Protein AF-A0A7S1UHH9-F1 (afdb_monomer)

Organism: NCBI:txid124430

Structure (mmCIF, N/CA/C/O backbone):
data_AF-A0A7S1UHH9-F1
#
_entry.id   AF-A0A7S1UHH9-F1
#
loop_
_atom_site.group_PDB
_atom_site.id
_atom_site.type_symbol
_atom_site.label_atom_id
_atom_site.label_alt_id
_atom_site.label_comp_id
_atom_site.label_asym_id
_atom_site.label_entity_id
_atom_site.label_seq_id
_atom_site.pdbx_PDB_ins_code
_atom_site.Cartn_x
_atom_site.Cartn_y
_atom_site.Cartn_z
_atom_site.occupancy
_atom_site.B_iso_or_equiv
_atom_site.auth_seq_id
_atom_site.auth_comp_id
_atom_site.auth_asym_id
_atom_site.auth_atom_id
_atom_site.pdbx_PDB_model_num
ATOM 1 N N . GLU A 1 1 ? -7.261 7.485 49.842 1.00 51.59 1 GLU A N 1
ATOM 2 C CA . GLU A 1 1 ? -7.267 7.635 48.367 1.00 51.59 1 GLU A CA 1
ATOM 3 C C . GLU A 1 1 ? -6.242 6.767 47.641 1.00 51.59 1 GLU A C 1
ATOM 5 O O . GLU A 1 1 ? -6.671 5.822 47.000 1.00 51.59 1 GLU A O 1
ATOM 10 N N . LYS A 1 2 ? -4.919 6.941 47.807 1.00 47.59 2 LYS A N 1
ATOM 11 C CA . LYS A 1 2 ? -3.896 6.164 47.052 1.00 47.59 2 LYS A CA 1
ATOM 12 C C . LYS A 1 2 ? -3.998 4.624 47.104 1.00 47.59 2 LYS A C 1
ATOM 14 O O . LYS A 1 2 ? -3.498 3.946 46.211 1.00 47.59 2 LYS A O 1
ATOM 19 N N . LYS A 1 3 ? -4.601 4.042 48.151 1.00 47.53 3 LYS A N 1
ATOM 20 C CA . LYS A 1 3 ? -4.848 2.586 48.233 1.00 47.53 3 LYS A CA 1
ATOM 21 C C . LYS A 1 3 ? -6.053 2.134 47.393 1.00 47.53 3 LYS A C 1
ATOM 23 O O . LYS A 1 3 ? -5.998 1.032 46.861 1.00 47.53 3 LYS A O 1
ATOM 28 N N . ASN A 1 4 ? -7.076 2.977 47.231 1.00 45.19 4 ASN A N 1
ATOM 29 C CA . ASN A 1 4 ? -8.261 2.656 46.428 1.00 45.19 4 ASN A CA 1
ATOM 30 C C . ASN A 1 4 ? -7.957 2.725 44.930 1.00 45.19 4 ASN A C 1
ATOM 32 O O . ASN A 1 4 ? -8.278 1.779 44.224 1.00 45.19 4 ASN A O 1
ATOM 36 N N . GLU A 1 5 ? -7.214 3.737 44.471 1.00 51.69 5 GLU A N 1
ATOM 37 C CA . GLU A 1 5 ? -6.784 3.833 43.062 1.00 51.69 5 GLU A CA 1
ATOM 38 C C . GLU A 1 5 ? -5.945 2.617 42.628 1.00 51.69 5 GLU A C 1
ATOM 40 O O . GLU A 1 5 ? -6.030 2.122 41.502 1.00 51.69 5 GLU A O 1
ATOM 45 N N . ARG A 1 6 ? -5.128 2.090 43.549 1.00 55.50 6 ARG A N 1
ATOM 46 C CA . ARG A 1 6 ? -4.295 0.908 43.302 1.00 55.50 6 ARG A CA 1
ATOM 47 C C . ARG A 1 6 ? -5.128 -0.374 43.233 1.00 55.50 6 ARG A C 1
ATOM 49 O O . ARG A 1 6 ? -4.788 -1.267 42.460 1.00 55.50 6 ARG A O 1
ATOM 56 N N . LEU A 1 7 ? -6.202 -0.456 44.018 1.00 46.41 7 LEU A N 1
ATOM 57 C CA . LEU A 1 7 ? -7.124 -1.589 44.037 1.00 46.41 7 LEU A CA 1
ATOM 58 C C . LEU A 1 7 ? -8.021 -1.601 42.790 1.00 46.41 7 LEU A C 1
ATOM 60 O O . LEU A 1 7 ? 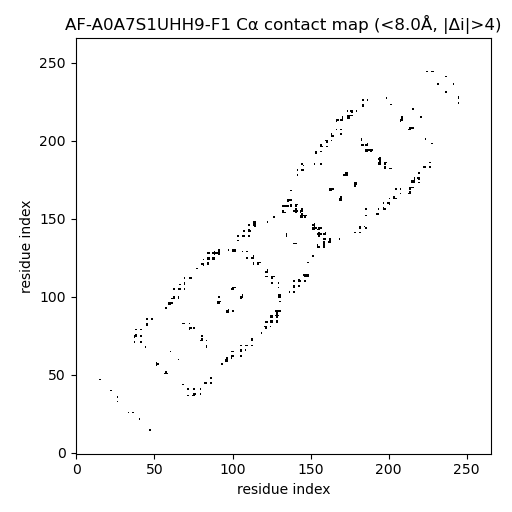-8.141 -2.637 42.143 1.00 46.41 7 LEU A O 1
ATOM 64 N N . GLU A 1 8 ? -8.562 -0.445 42.396 1.00 50.62 8 GLU A N 1
ATOM 65 C CA . GLU A 1 8 ? -9.335 -0.285 41.157 1.00 50.62 8 GLU A CA 1
ATOM 66 C C . GLU A 1 8 ? -8.497 -0.635 39.928 1.00 50.62 8 GLU A C 1
ATOM 68 O O . GLU A 1 8 ? -8.941 -1.392 39.070 1.00 50.62 8 GLU A O 1
ATOM 73 N N . SER A 1 9 ? -7.240 -0.182 39.879 1.00 56.78 9 SER A N 1
ATOM 74 C CA . SER A 1 9 ? -6.313 -0.541 38.803 1.00 56.78 9 SER A CA 1
ATOM 75 C C . SER A 1 9 ? -6.056 -2.050 38.713 1.00 56.78 9 SER A C 1
ATOM 77 O O . SER A 1 9 ? -5.954 -2.593 37.611 1.00 56.78 9 SER A O 1
ATOM 79 N N . LEU A 1 10 ? -5.949 -2.743 39.850 1.00 55.38 10 LEU A N 1
ATOM 80 C CA . LEU A 1 10 ? -5.741 -4.192 39.887 1.00 55.38 10 LEU A CA 1
ATOM 81 C C . LEU A 1 10 ? -7.003 -4.965 39.490 1.00 55.38 10 LEU A C 1
ATOM 83 O O . LEU A 1 10 ? -6.894 -5.946 38.756 1.00 55.38 10 LEU A O 1
ATOM 87 N N . LEU A 1 11 ? -8.180 -4.499 39.910 1.00 52.38 11 LEU A N 1
ATOM 88 C CA . LEU A 1 11 ? -9.469 -5.083 39.537 1.00 52.38 11 LEU A CA 1
ATOM 89 C C . LEU A 1 11 ? -9.759 -4.908 38.047 1.00 52.38 11 LEU A C 1
ATOM 91 O O . LEU A 1 11 ? -10.120 -5.880 37.390 1.00 52.38 11 LEU A O 1
ATOM 95 N N . LEU A 1 12 ? -9.499 -3.722 37.488 1.00 57.72 12 LEU A N 1
ATOM 96 C CA . LEU A 1 12 ? -9.575 -3.483 36.045 1.00 57.72 12 LEU A CA 1
ATOM 97 C C . LEU A 1 12 ? -8.629 -4.414 35.288 1.00 57.72 12 LEU A C 1
ATOM 99 O O . LEU A 1 12 ? -9.061 -5.091 34.365 1.00 57.72 12 LEU A O 1
ATOM 103 N N . ARG A 1 13 ? -7.362 -4.538 35.708 1.00 58.94 13 ARG A N 1
ATOM 104 C CA . ARG A 1 13 ? -6.409 -5.474 35.077 1.00 58.94 13 ARG A CA 1
ATOM 105 C C . ARG A 1 13 ? -6.850 -6.934 35.177 1.00 58.94 13 ARG A C 1
ATOM 107 O O . ARG A 1 13 ? -6.625 -7.689 34.232 1.00 58.94 13 ARG A O 1
ATOM 114 N N . GLY A 1 14 ? -7.446 -7.331 36.301 1.00 60.44 14 GLY A N 1
ATOM 115 C CA . GLY A 1 14 ? -8.010 -8.663 36.507 1.00 60.44 14 GLY A CA 1
ATOM 116 C C . GLY A 1 14 ? -9.187 -8.930 35.571 1.00 60.44 14 GLY A C 1
ATOM 117 O O . GLY A 1 14 ? -9.167 -9.915 34.842 1.00 60.44 14 GLY A O 1
ATOM 118 N N . LEU A 1 15 ? -10.152 -8.011 35.516 1.00 56.16 15 LEU A N 1
ATOM 119 C CA . LEU A 1 15 ? -11.322 -8.090 34.639 1.00 56.16 15 LEU A CA 1
ATOM 120 C C . LEU A 1 15 ? -10.934 -8.093 33.162 1.00 56.16 15 LEU A C 1
ATOM 122 O O . LEU A 1 15 ? -11.431 -8.925 32.415 1.00 56.16 15 LEU A O 1
ATOM 126 N N . VAL A 1 16 ? -9.991 -7.238 32.755 1.00 59.62 16 VAL A N 1
ATOM 127 C CA . VAL A 1 16 ? -9.440 -7.220 31.391 1.00 59.62 16 VAL A CA 1
ATOM 128 C C . VAL A 1 16 ? -8.818 -8.576 31.050 1.00 59.62 16 VAL A C 1
ATOM 130 O O . VAL A 1 16 ? -9.089 -9.118 29.986 1.00 59.62 16 VAL A O 1
ATOM 133 N N . ARG A 1 17 ? -8.009 -9.160 31.945 1.00 57.22 17 ARG A N 1
ATOM 134 C CA . ARG A 1 17 ? -7.394 -10.479 31.709 1.00 57.22 17 ARG A CA 1
ATOM 135 C C . ARG A 1 17 ? -8.413 -11.606 31.641 1.00 57.22 17 ARG A C 1
ATOM 137 O O . ARG A 1 17 ? -8.233 -12.501 30.827 1.00 57.22 17 ARG A O 1
ATOM 144 N N . ILE A 1 18 ? -9.443 -11.565 32.481 1.00 58.25 18 ILE A N 1
ATOM 145 C CA . ILE A 1 18 ? -10.498 -12.579 32.501 1.00 58.25 18 ILE A CA 1
ATOM 146 C C . ILE A 1 18 ? -11.334 -12.473 31.226 1.00 58.25 18 ILE A C 1
ATOM 148 O O . ILE A 1 18 ? -11.461 -13.469 30.530 1.00 58.25 18 ILE A O 1
ATOM 152 N N . LEU A 1 19 ? -11.797 -11.272 30.866 1.00 56.59 19 LEU A N 1
ATOM 153 C CA . LEU A 1 19 ? -12.604 -11.031 29.666 1.00 56.59 19 LEU A CA 1
ATOM 154 C C . LEU A 1 19 ? -11.842 -11.352 28.378 1.00 56.59 19 LEU A C 1
ATOM 156 O O . LEU A 1 19 ? -12.385 -12.005 27.496 1.00 56.59 19 LEU A O 1
ATOM 160 N N . ILE A 1 20 ? -10.578 -10.930 28.270 1.00 59.31 20 ILE A N 1
ATOM 161 C CA . ILE A 1 20 ? -9.740 -11.230 27.100 1.00 59.31 20 ILE A CA 1
ATOM 162 C C . ILE A 1 20 ? -9.386 -12.721 27.060 1.00 59.31 20 ILE A C 1
ATOM 164 O O . ILE A 1 20 ? -9.432 -13.331 25.995 1.00 59.31 20 ILE A O 1
ATOM 168 N N . GLY A 1 21 ? -9.038 -13.316 28.205 1.00 51.59 21 GLY A N 1
ATOM 169 C CA . GLY A 1 21 ? -8.658 -14.723 28.301 1.00 51.59 21 GLY A CA 1
ATOM 170 C C . GLY A 1 21 ? -9.807 -15.670 27.969 1.00 51.59 21 GLY A C 1
ATOM 171 O O . GLY A 1 21 ? -9.603 -16.608 27.208 1.00 51.59 21 GLY A O 1
ATOM 172 N N . SER A 1 22 ? -11.013 -15.405 28.477 1.00 53.50 22 SER A N 1
ATOM 173 C CA . SER A 1 22 ? -12.182 -16.253 28.236 1.00 53.50 22 SER A CA 1
ATOM 174 C C . SER A 1 22 ? -12.733 -16.100 26.819 1.00 53.50 22 SER A C 1
ATOM 176 O O . SER A 1 22 ? -13.046 -17.108 26.190 1.00 53.50 22 SER A O 1
ATOM 178 N N . HIS A 1 23 ? -12.793 -14.874 26.279 1.00 50.22 23 HIS A N 1
ATOM 179 C CA . HIS A 1 23 ? -13.316 -14.666 24.927 1.00 50.22 23 HIS A CA 1
ATOM 180 C C . HIS A 1 23 ? -12.367 -15.171 23.842 1.00 50.22 23 HIS A C 1
ATOM 182 O O . HIS A 1 23 ? -12.818 -15.892 22.963 1.00 50.22 23 HIS A O 1
ATOM 188 N N . ILE A 1 24 ? -11.055 -14.898 23.918 1.00 49.34 24 ILE A N 1
ATOM 189 C CA . ILE A 1 24 ? -10.108 -15.384 22.893 1.00 49.34 24 ILE A CA 1
ATOM 190 C C . ILE A 1 24 ? -10.114 -16.919 22.800 1.00 49.34 24 ILE A C 1
ATOM 192 O O . ILE A 1 24 ? -9.910 -17.470 21.720 1.00 49.34 24 ILE A O 1
ATOM 196 N N . GLN A 1 25 ? -10.362 -17.616 23.912 1.00 43.72 25 GLN A N 1
ATOM 197 C CA . GLN A 1 25 ? -10.391 -19.077 23.951 1.00 43.72 25 GLN A CA 1
ATOM 198 C C . GLN A 1 25 ? -11.702 -19.670 23.407 1.00 43.72 25 GLN A C 1
ATOM 200 O O . GLN A 1 25 ? -11.679 -20.776 22.872 1.00 43.72 25 GLN A O 1
ATOM 205 N N . GLN A 1 26 ? -12.820 -18.941 23.501 1.00 45.84 26 GLN A N 1
ATOM 206 C CA . GLN A 1 26 ? -14.133 -19.382 23.010 1.00 45.84 26 GLN A CA 1
ATOM 207 C C . GLN A 1 26 ? -14.382 -19.026 21.535 1.00 45.84 26 GLN A C 1
ATOM 209 O O . GLN A 1 26 ? -14.925 -19.850 20.803 1.00 45.84 26 GLN A O 1
ATOM 214 N N . SER A 1 27 ? -13.887 -17.882 21.047 1.00 46.81 27 SER A N 1
ATOM 215 C CA . SER A 1 27 ? -14.095 -17.414 19.659 1.00 46.81 27 SER A CA 1
ATOM 216 C C . SER A 1 27 ? -13.472 -18.303 18.569 1.00 46.81 27 SER A C 1
ATOM 218 O O . SER A 1 27 ? -13.657 -18.062 17.379 1.00 46.81 27 SER A O 1
ATOM 220 N N . VAL A 1 28 ? -12.700 -19.326 18.946 1.00 47.38 28 VAL A N 1
ATOM 221 C CA . VAL A 1 28 ? -12.055 -20.263 18.013 1.00 47.38 28 VAL A CA 1
ATOM 222 C C . VAL A 1 28 ? -12.989 -21.425 17.613 1.00 47.38 28 VAL A C 1
ATOM 224 O O . VAL A 1 28 ? -12.642 -22.167 16.697 1.00 47.38 28 VAL A O 1
ATOM 227 N N . GLN A 1 29 ? -14.170 -21.600 18.234 1.00 41.81 29 GLN A N 1
ATOM 228 C CA . GLN A 1 29 ? -14.930 -22.863 18.132 1.00 41.81 29 GLN A CA 1
ATOM 229 C C . GLN A 1 29 ? -16.323 -22.878 17.460 1.00 41.81 29 GLN A C 1
ATOM 231 O O . GLN A 1 29 ? -16.822 -23.983 17.256 1.00 41.81 29 GLN A O 1
ATOM 236 N N . SER A 1 30 ? -16.949 -21.784 17.012 1.00 43.31 30 SER A N 1
ATOM 237 C CA . SER A 1 30 ? -18.218 -21.889 16.248 1.00 43.31 30 SER A CA 1
ATOM 238 C C . SER A 1 30 ? -18.328 -20.823 15.150 1.00 43.31 30 SER A C 1
ATOM 240 O O . SER A 1 30 ? -17.772 -19.740 15.292 1.00 43.31 30 SER A O 1
ATOM 242 N N . VAL A 1 31 ? -18.949 -21.155 14.006 1.00 44.34 31 VAL A N 1
ATOM 243 C CA . VAL A 1 31 ? -18.925 -20.327 12.773 1.00 44.34 31 VAL A CA 1
ATOM 244 C C . VAL A 1 31 ? -20.282 -19.683 12.429 1.00 44.34 31 VAL A C 1
ATOM 246 O O . VAL A 1 31 ? -20.340 -18.811 11.570 1.00 44.34 31 VAL A O 1
ATOM 249 N N . GLU A 1 32 ? -21.373 -20.009 13.132 1.00 41.44 32 GLU A N 1
ATOM 250 C CA . GLU A 1 32 ? -22.711 -19.464 12.811 1.00 41.44 32 GLU A CA 1
ATOM 251 C C . GLU A 1 32 ? -23.300 -18.507 13.872 1.00 41.44 32 GLU A C 1
ATOM 253 O O . GLU A 1 32 ? -24.130 -17.674 13.520 1.00 41.44 32 GLU A O 1
ATOM 258 N N . GLU A 1 33 ? -22.788 -18.482 15.112 1.00 52.94 33 GLU A N 1
ATOM 259 C CA . GLU A 1 33 ? -23.091 -17.436 16.126 1.00 52.94 33 GLU A CA 1
ATOM 260 C C . GLU A 1 33 ? -22.146 -16.209 16.035 1.00 52.94 33 GLU A C 1
ATOM 262 O O . GLU A 1 33 ? -22.299 -15.210 16.739 1.00 52.94 33 GLU 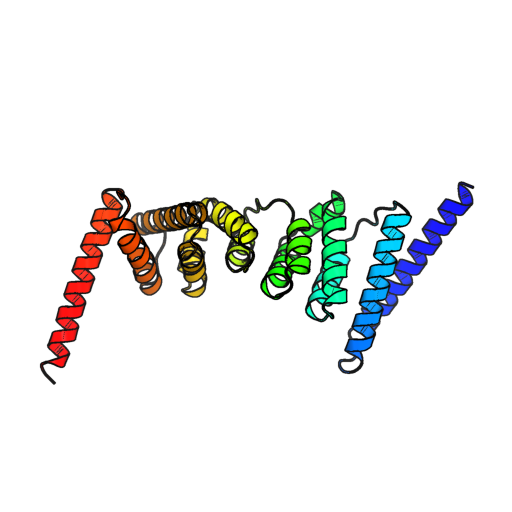A O 1
ATOM 267 N N . GLN A 1 34 ? -21.192 -16.239 15.097 1.00 53.25 34 GLN A N 1
ATOM 268 C CA . GLN A 1 34 ? -20.041 -15.328 15.021 1.00 53.25 34 GLN A CA 1
ATOM 269 C C . GLN A 1 34 ? -20.366 -13.839 14.845 1.00 53.25 34 GLN A C 1
ATOM 271 O O . GLN A 1 34 ? -19.566 -12.998 15.242 1.00 53.25 34 GLN A O 1
ATOM 276 N N . ARG A 1 35 ? -21.510 -13.468 14.257 1.00 54.50 35 ARG A N 1
ATOM 277 C CA . ARG A 1 35 ? -21.813 -12.046 14.000 1.00 54.50 35 ARG A CA 1
ATOM 278 C C . ARG A 1 35 ? -22.195 -11.271 15.257 1.00 54.50 35 ARG A C 1
ATOM 280 O O . ARG A 1 35 ? -21.773 -10.126 15.399 1.00 54.50 35 ARG A O 1
ATOM 287 N N . GLU A 1 36 ? -22.982 -11.876 16.145 1.00 59.25 36 GLU A N 1
ATOM 288 C CA . GLU A 1 36 ? -23.329 -11.249 17.426 1.00 59.25 36 GLU A CA 1
ATOM 289 C C . GLU A 1 36 ? -22.119 -11.255 18.364 1.00 59.25 36 GLU A C 1
ATOM 291 O O . GLU A 1 36 ? -21.836 -10.248 19.014 1.00 59.25 36 GLU A O 1
ATOM 296 N N . GLU A 1 37 ? -21.332 -12.335 18.352 1.00 62.62 37 GLU A N 1
ATOM 297 C CA . GLU A 1 37 ? -20.077 -12.406 19.101 1.00 62.62 37 GLU A CA 1
ATOM 298 C C . GLU A 1 37 ? -19.055 -11.360 18.642 1.00 62.62 37 GLU A C 1
ATOM 300 O O . GLU A 1 37 ? -18.425 -10.728 19.488 1.00 62.62 37 GLU A O 1
ATOM 305 N N . ASP A 1 38 ? -18.920 -11.110 17.336 1.00 62.72 38 ASP A N 1
ATOM 306 C CA . ASP A 1 38 ? -18.013 -10.089 16.800 1.00 62.72 38 ASP A CA 1
ATOM 307 C C . ASP A 1 38 ? -18.440 -8.671 17.223 1.00 62.72 38 ASP A C 1
ATOM 309 O O . ASP A 1 38 ? -17.593 -7.819 17.520 1.00 62.72 38 ASP A O 1
ATOM 313 N N . GLU A 1 39 ? -19.745 -8.395 17.307 1.00 66.00 39 GLU A N 1
ATOM 314 C CA . GLU A 1 39 ? -20.256 -7.097 17.759 1.00 66.00 39 GLU A CA 1
ATOM 315 C C . GLU A 1 39 ? -20.089 -6.912 19.275 1.00 66.00 39 GLU A C 1
ATOM 317 O O . GLU A 1 39 ? -19.679 -5.834 19.727 1.00 66.00 39 GLU A O 1
ATOM 322 N N . VAL A 1 40 ? -20.303 -7.971 20.064 1.00 71.19 40 VAL A N 1
ATOM 323 C CA . VAL A 1 40 ? -20.022 -7.988 21.508 1.00 71.19 40 VAL A CA 1
ATOM 324 C C . VAL A 1 40 ? -18.525 -7.841 21.765 1.00 71.19 40 VAL A C 1
ATOM 326 O O . VAL A 1 40 ? -18.130 -6.985 22.554 1.00 71.19 40 VAL A O 1
ATOM 329 N N . ALA A 1 41 ? -17.675 -8.587 21.059 1.00 68.31 41 ALA A N 1
ATOM 330 C CA . ALA A 1 41 ? -16.223 -8.499 21.164 1.00 68.31 41 ALA A CA 1
ATOM 331 C C . ALA A 1 41 ? -15.726 -7.103 20.779 1.00 68.31 41 ALA A C 1
ATOM 333 O O . ALA A 1 41 ? -14.928 -6.513 21.506 1.00 68.31 41 ALA A O 1
ATOM 334 N N . THR A 1 42 ? -16.249 -6.519 19.697 1.00 67.62 42 THR A N 1
ATOM 335 C CA . THR A 1 42 ? -15.918 -5.139 19.314 1.00 67.62 42 THR A CA 1
ATOM 336 C C . THR A 1 42 ? -16.375 -4.145 20.379 1.00 67.62 42 THR A C 1
ATOM 338 O O . THR A 1 42 ? -15.632 -3.229 20.731 1.00 67.62 42 THR A O 1
ATOM 341 N N . THR A 1 43 ? -17.569 -4.328 20.942 1.00 72.00 43 THR A N 1
ATOM 342 C CA . THR A 1 43 ? -18.092 -3.468 22.012 1.00 72.00 43 THR A CA 1
ATOM 343 C C . THR A 1 43 ? -17.248 -3.577 23.280 1.00 72.00 43 THR A C 1
ATOM 345 O 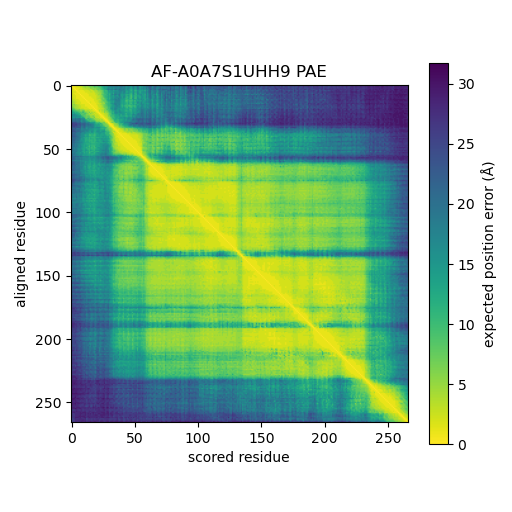O . THR A 1 43 ? -16.894 -2.554 23.866 1.00 72.00 43 THR A O 1
ATOM 348 N N . LEU A 1 44 ? -16.842 -4.786 23.666 1.00 71.88 44 LEU A N 1
ATOM 349 C CA . LEU A 1 44 ? -15.942 -5.030 24.791 1.00 71.88 44 LEU A CA 1
ATOM 350 C C . LEU A 1 44 ? -14.558 -4.424 24.545 1.00 71.88 44 LEU A C 1
ATOM 352 O O . LEU A 1 44 ? -14.033 -3.743 25.423 1.00 71.88 44 LEU A O 1
ATOM 356 N N . LEU A 1 45 ? -13.991 -4.587 23.346 1.00 70.19 45 LEU A N 1
ATOM 357 C CA . LEU A 1 45 ? -12.728 -3.960 22.943 1.00 70.19 45 LEU A CA 1
ATOM 358 C C . LEU A 1 45 ? -12.824 -2.430 22.997 1.00 70.19 45 LEU A C 1
ATOM 360 O O . LEU A 1 45 ? -11.906 -1.763 23.469 1.00 70.19 45 LEU A O 1
ATOM 364 N N . LEU A 1 46 ? -13.958 -1.860 22.590 1.00 69.62 46 LEU A N 1
ATOM 365 C CA . LEU A 1 46 ? -14.212 -0.423 22.672 1.00 69.62 46 LEU A CA 1
ATOM 366 C C . LEU A 1 46 ? -14.343 0.076 24.103 1.00 69.62 46 LEU A C 1
ATOM 368 O O . LEU A 1 46 ? -13.793 1.129 24.432 1.00 69.62 46 LEU A O 1
ATOM 372 N N . MET A 1 47 ? -15.054 -0.664 24.952 1.00 76.50 47 MET A N 1
ATOM 373 C CA . MET A 1 47 ? -15.151 -0.365 26.378 1.00 76.50 47 MET A CA 1
ATOM 374 C C . MET A 1 47 ? -13.777 -0.434 27.036 1.00 76.50 47 MET A C 1
ATOM 376 O O . MET A 1 47 ? -13.410 0.487 27.758 1.00 76.50 47 MET A O 1
ATOM 380 N N . LEU A 1 48 ? -12.983 -1.461 26.725 1.00 69.88 48 LEU A N 1
ATOM 381 C CA . LEU A 1 48 ? -11.605 -1.596 27.188 1.00 69.88 48 LEU A CA 1
ATOM 382 C C . LEU A 1 48 ? -10.750 -0.406 26.746 1.00 69.88 48 LEU A C 1
ATOM 384 O O . LEU A 1 48 ? -10.080 0.201 27.575 1.00 69.88 48 LEU A O 1
ATOM 388 N N . CYS A 1 49 ? -10.824 -0.003 25.477 1.00 67.38 49 CYS A N 1
ATOM 389 C CA . CYS A 1 49 ? -10.087 1.159 24.985 1.00 67.38 49 CYS A CA 1
ATOM 390 C C . CYS A 1 49 ? -10.528 2.470 25.653 1.00 67.38 49 CYS A C 1
ATOM 392 O O . CYS A 1 49 ? -9.672 3.279 26.015 1.00 67.38 49 CYS A O 1
ATOM 394 N N . ARG A 1 50 ? -11.836 2.678 25.869 1.00 70.50 50 ARG A N 1
ATOM 395 C CA . ARG A 1 50 ? -12.353 3.843 26.611 1.00 70.50 50 ARG A CA 1
ATOM 396 C C . ARG A 1 50 ? -11.865 3.852 28.055 1.00 70.50 50 ARG A C 1
ATOM 398 O O . ARG A 1 50 ? -11.339 4.867 28.498 1.00 70.50 50 ARG A O 1
ATOM 405 N N . LEU A 1 51 ? -11.949 2.717 28.744 1.00 67.12 51 LEU A N 1
ATOM 406 C CA . LEU A 1 51 ? -11.466 2.562 30.115 1.00 67.12 51 LEU A CA 1
ATOM 407 C C . LEU A 1 51 ? -9.957 2.808 30.212 1.00 67.12 51 LEU A C 1
ATOM 409 O O . LEU A 1 51 ? -9.509 3.517 31.109 1.00 67.12 51 LEU A O 1
ATOM 413 N N . CYS A 1 52 ? -9.160 2.292 29.272 1.00 64.56 52 CYS A N 1
ATOM 414 C CA . CYS A 1 52 ? -7.720 2.561 29.222 1.00 64.56 52 CYS A CA 1
ATOM 415 C C . CYS A 1 52 ? -7.422 4.053 29.018 1.00 64.56 52 CYS A C 1
ATOM 417 O O . CYS A 1 52 ? -6.539 4.602 29.680 1.00 64.56 52 CYS A O 1
ATOM 419 N N . ARG A 1 53 ? -8.180 4.720 28.138 1.00 64.12 53 ARG A N 1
ATOM 420 C CA . ARG A 1 53 ? -8.058 6.161 27.893 1.00 64.12 53 ARG A CA 1
ATOM 421 C C . ARG A 1 53 ? -8.398 6.977 29.142 1.00 64.12 53 ARG A C 1
ATOM 423 O O . ARG A 1 53 ? -7.637 7.872 29.504 1.00 64.12 53 ARG A O 1
ATOM 430 N N . GLU A 1 54 ? -9.514 6.675 29.796 1.00 66.06 54 GLU A N 1
ATOM 431 C CA . GLU A 1 54 ? -9.980 7.384 30.995 1.00 66.06 54 GLU A CA 1
ATOM 432 C C . GLU A 1 54 ? -9.056 7.156 32.191 1.00 66.06 54 GLU A C 1
ATOM 434 O O . GLU A 1 54 ? -8.709 8.104 32.894 1.00 66.06 54 GLU A O 1
ATOM 439 N N . ALA A 1 55 ? -8.555 5.932 32.362 1.00 58.31 55 ALA A N 1
ATOM 440 C CA . ALA A 1 55 ? -7.631 5.597 33.439 1.00 58.31 55 ALA A CA 1
ATOM 441 C C . ALA A 1 55 ? -6.244 6.254 33.287 1.00 58.31 55 ALA A C 1
ATOM 443 O O . ALA A 1 55 ? -5.413 6.116 34.186 1.00 58.31 55 ALA A O 1
ATOM 444 N N . ARG A 1 56 ? -5.944 6.901 32.142 1.00 56.47 56 ARG A N 1
ATOM 445 C CA . ARG A 1 56 ? -4.590 7.343 31.728 1.00 56.47 56 ARG A CA 1
ATOM 446 C C . ARG A 1 56 ? -3.525 6.249 31.881 1.00 56.47 56 ARG A C 1
ATOM 448 O O . ARG A 1 56 ? -2.326 6.530 31.891 1.00 56.47 56 ARG A O 1
ATOM 455 N N . GLN A 1 57 ? -3.950 4.996 32.022 1.00 56.06 57 GLN A N 1
ATOM 456 C CA . GLN A 1 57 ? -3.066 3.855 32.107 1.00 56.06 57 GLN A CA 1
ATOM 457 C C . GLN A 1 57 ? -2.855 3.386 30.686 1.00 56.06 57 GLN A C 1
ATOM 459 O O . GLN A 1 57 ? -3.735 2.788 30.070 1.00 56.06 57 GLN A O 1
ATOM 464 N N . ILE A 1 58 ? -1.655 3.663 30.189 1.00 52.28 58 ILE A N 1
ATOM 465 C CA . ILE A 1 58 ? -1.137 3.046 28.982 1.00 52.28 58 ILE A CA 1
ATOM 466 C C . ILE A 1 58 ? -1.011 1.560 29.315 1.00 52.28 58 ILE A C 1
ATOM 468 O O . ILE A 1 58 ? -0.006 1.107 29.869 1.00 52.28 58 ILE A O 1
ATOM 472 N N . PHE A 1 59 ? -2.055 0.784 29.031 1.00 56.44 59 PHE A N 1
ATOM 473 C CA . PHE A 1 59 ? -1.816 -0.609 28.715 1.00 56.44 59 PHE A CA 1
ATOM 474 C C . PHE A 1 59 ? -0.850 -0.568 27.540 1.00 56.44 59 PHE A C 1
ATOM 476 O O . PHE A 1 59 ? -1.182 -0.050 26.478 1.00 56.44 59 PHE A O 1
ATOM 483 N N . SER A 1 60 ? 0.374 -1.043 27.754 1.00 57.75 60 SER A N 1
ATOM 484 C CA . SER A 1 60 ? 1.250 -1.370 26.642 1.00 57.75 60 SER A CA 1
ATOM 485 C C . SER A 1 60 ? 0.532 -2.473 25.880 1.00 57.75 60 SER A C 1
ATOM 487 O O . SER A 1 60 ? 0.525 -3.631 26.316 1.00 57.75 60 SER A O 1
ATOM 489 N N . PHE A 1 61 ? -0.178 -2.097 24.823 1.00 67.75 61 PHE A N 1
ATOM 490 C CA . PHE A 1 61 ? -0.898 -3.052 24.009 1.00 67.75 61 PHE A CA 1
ATOM 491 C C . PHE A 1 61 ? 0.139 -3.931 23.333 1.00 67.75 61 PHE A C 1
ATOM 493 O O . PHE A 1 61 ? 0.893 -3.482 22.479 1.00 67.75 61 PHE A O 1
ATOM 500 N N . ASN A 1 62 ? 0.216 -5.183 23.773 1.00 71.88 62 ASN A N 1
ATOM 501 C CA . ASN A 1 62 ? 1.118 -6.149 23.170 1.00 71.88 62 ASN A CA 1
ATOM 502 C C . ASN A 1 62 ? 0.661 -6.425 21.726 1.00 71.88 62 ASN A C 1
ATOM 504 O O . ASN A 1 62 ? -0.532 -6.351 21.422 1.00 71.88 62 ASN A O 1
ATOM 508 N N . LYS A 1 63 ? 1.604 -6.808 20.862 1.00 79.50 63 LYS A N 1
ATOM 509 C CA . LYS A 1 63 ? 1.412 -7.231 19.468 1.00 79.50 63 LYS A CA 1
ATOM 510 C C . LYS A 1 63 ? 0.125 -8.042 19.253 1.00 79.50 63 LYS A C 1
ATOM 512 O O . LYS A 1 63 ? -0.635 -7.740 18.341 1.00 79.50 63 LYS A O 1
ATOM 517 N N . ALA A 1 64 ? -0.144 -9.023 20.120 1.00 79.06 64 ALA A N 1
ATOM 518 C CA . ALA A 1 64 ? -1.322 -9.889 20.023 1.00 79.06 64 ALA A CA 1
ATOM 519 C C . ALA A 1 64 ? -2.652 -9.114 20.006 1.00 79.06 64 ALA A C 1
ATOM 521 O O . ALA A 1 64 ? -3.554 -9.461 19.250 1.00 79.06 64 ALA A O 1
ATOM 522 N N . TYR A 1 65 ? -2.768 -8.040 20.791 1.00 80.88 65 TYR A N 1
ATOM 523 C CA . TYR A 1 65 ? -3.994 -7.247 20.853 1.00 80.88 65 TYR A CA 1
ATOM 524 C C . TYR A 1 65 ? -4.238 -6.468 19.560 1.00 80.88 65 TYR A C 1
ATOM 526 O O . TYR A 1 65 ? -5.355 -6.442 19.052 1.00 80.88 65 TYR A O 1
ATOM 534 N N . ILE A 1 66 ? -3.183 -5.874 18.996 1.00 81.94 66 ILE A N 1
ATOM 535 C CA . ILE A 1 66 ? -3.259 -5.156 17.717 1.00 81.94 66 ILE A CA 1
ATOM 536 C C . ILE A 1 66 ? -3.690 -6.114 16.602 1.00 81.94 66 ILE A C 1
ATOM 538 O O . ILE A 1 66 ? -4.560 -5.774 15.805 1.00 81.94 66 ILE A O 1
ATOM 542 N N . THR A 1 67 ? -3.140 -7.331 16.578 1.00 83.50 67 THR A N 1
ATOM 543 C CA . THR A 1 67 ? -3.542 -8.362 15.614 1.00 83.50 67 THR A CA 1
ATOM 544 C C . THR A 1 67 ? -5.014 -8.753 15.767 1.00 83.50 67 THR A C 1
ATOM 546 O O . THR A 1 67 ? -5.721 -8.848 14.769 1.00 83.50 67 THR A O 1
ATOM 549 N N . VAL A 1 68 ? -5.505 -8.942 16.998 1.00 82.81 68 VAL A N 1
ATOM 550 C CA . VAL A 1 68 ? -6.926 -9.250 17.245 1.00 82.81 68 VAL A CA 1
ATOM 551 C C . VAL A 1 68 ? -7.826 -8.105 16.777 1.00 82.81 68 VAL A C 1
ATOM 553 O O . VAL A 1 68 ? -8.797 -8.360 16.070 1.00 82.81 68 VAL A O 1
ATOM 556 N N . LEU A 1 69 ? -7.478 -6.851 17.091 1.00 84.00 69 LEU A N 1
ATOM 557 C CA . LEU A 1 69 ? -8.228 -5.679 16.630 1.00 84.00 69 LEU A CA 1
ATOM 558 C C . LEU A 1 69 ? -8.321 -5.612 15.103 1.00 84.00 69 LEU A C 1
ATOM 560 O O . LEU A 1 69 ? -9.396 -5.382 14.557 1.00 84.00 69 LEU A O 1
ATOM 564 N N . LEU A 1 70 ? -7.201 -5.808 14.408 1.00 83.81 70 LEU A N 1
ATOM 565 C CA . LEU A 1 70 ? -7.151 -5.731 12.949 1.00 83.81 70 LEU A CA 1
ATOM 566 C C . LEU A 1 70 ? -7.904 -6.885 12.280 1.00 83.81 70 LEU A C 1
ATOM 568 O O . LEU A 1 70 ? -8.589 -6.665 11.281 1.00 83.81 70 LEU A O 1
ATOM 572 N N . ASN A 1 71 ? -7.836 -8.089 12.851 1.00 83.75 71 ASN A N 1
ATOM 573 C CA . ASN A 1 71 ? -8.627 -9.225 12.383 1.00 83.75 71 ASN A CA 1
ATOM 574 C C . ASN A 1 71 ? -10.131 -8.987 12.593 1.00 83.75 71 ASN A C 1
ATOM 576 O O . ASN A 1 71 ? -10.918 -9.254 11.685 1.00 83.75 71 ASN A O 1
ATOM 580 N N . ALA A 1 72 ? -10.526 -8.438 13.748 1.00 82.06 72 ALA A N 1
ATOM 581 C CA . ALA A 1 72 ? -11.915 -8.078 14.025 1.00 82.06 72 ALA A CA 1
ATOM 582 C C . ALA A 1 72 ? -12.420 -7.030 13.026 1.00 82.06 72 ALA A C 1
ATOM 584 O O . ALA A 1 72 ? -13.516 -7.168 12.483 1.00 82.06 72 ALA A O 1
ATOM 585 N N . ALA A 1 73 ? -11.596 -6.027 12.700 1.00 82.81 73 ALA A N 1
ATOM 586 C CA . ALA A 1 73 ? -11.960 -4.967 11.763 1.00 82.81 73 ALA A CA 1
ATOM 587 C C . ALA A 1 73 ? -12.364 -5.496 10.377 1.00 82.81 73 ALA A C 1
ATOM 589 O O . ALA A 1 73 ? -13.271 -4.948 9.762 1.00 82.81 73 ALA A O 1
ATOM 590 N N . GLN A 1 74 ? -11.744 -6.580 9.903 1.00 79.94 74 GLN A N 1
ATOM 591 C CA . GLN A 1 74 ? -12.033 -7.162 8.585 1.00 79.94 74 GLN A CA 1
ATOM 592 C C . GLN A 1 74 ? -13.394 -7.866 8.497 1.00 79.94 74 GLN A C 1
ATOM 594 O O . GLN A 1 74 ? -13.902 -8.067 7.397 1.00 79.94 74 GLN A O 1
ATOM 599 N N . ARG A 1 75 ? -13.982 -8.254 9.633 1.00 81.12 75 ARG A N 1
ATOM 600 C CA . ARG A 1 75 ? -15.268 -8.979 9.708 1.00 81.12 75 ARG A CA 1
ATOM 601 C C . ARG A 1 75 ? -16.401 -8.128 10.276 1.00 81.12 75 ARG A C 1
ATOM 603 O O . ARG A 1 75 ? -17.551 -8.551 10.334 1.00 81.12 75 ARG A O 1
ATOM 610 N N . SER A 1 76 ? -16.058 -6.917 10.686 1.00 81.31 76 SER A N 1
ATOM 611 C CA . SER A 1 76 ? -16.905 -6.036 11.468 1.00 81.31 76 SER A CA 1
ATOM 612 C C . SER A 1 76 ? -17.859 -5.195 10.629 1.00 81.31 76 SER A C 1
ATOM 614 O O . SER A 1 76 ? -17.625 -4.898 9.457 1.00 81.31 76 SER A O 1
ATOM 616 N N . SER A 1 77 ? -18.914 -4.707 11.282 1.00 85.81 77 SER A N 1
ATOM 617 C CA . SER A 1 77 ? -19.752 -3.642 10.730 1.00 85.81 77 SER A CA 1
ATOM 618 C C . SER A 1 77 ? -18.945 -2.357 10.498 1.00 85.81 77 SER A C 1
ATOM 620 O O . SER A 1 77 ? -17.914 -2.115 11.130 1.00 85.81 77 SER A O 1
ATOM 622 N N . LEU A 1 78 ? -19.439 -1.467 9.633 1.00 86.12 78 LEU A N 1
ATOM 623 C CA . LEU A 1 78 ? -18.783 -0.180 9.370 1.00 86.12 78 LEU A CA 1
ATOM 624 C C . LEU A 1 78 ? -18.572 0.658 10.641 1.00 86.12 78 LEU A C 1
ATOM 626 O O . LEU A 1 78 ? -17.529 1.285 10.822 1.00 86.12 78 LEU A O 1
ATOM 630 N N . LYS A 1 79 ? -19.545 0.633 11.556 1.00 85.19 79 LYS A N 1
ATOM 631 C CA . LYS A 1 79 ? -19.451 1.309 12.854 1.00 85.19 79 LYS A CA 1
ATOM 632 C C . LYS A 1 79 ? -18.283 0.764 13.680 1.00 85.19 79 LYS A C 1
ATOM 634 O O . LYS A 1 79 ? -17.512 1.541 14.239 1.00 85.19 79 LYS A O 1
ATOM 639 N N . ALA A 1 80 ? -18.138 -0.557 13.730 1.00 83.19 80 ALA A N 1
ATOM 640 C CA . ALA A 1 80 ? -17.032 -1.232 14.397 1.00 83.19 80 ALA A CA 1
ATOM 641 C C . ALA A 1 80 ? -15.680 -0.938 13.714 1.00 83.19 80 ALA A C 1
ATOM 643 O O . ALA A 1 80 ? -14.711 -0.623 14.402 1.00 83.19 80 ALA A O 1
ATOM 644 N N . MET A 1 81 ? -15.626 -0.897 12.379 1.00 87.31 81 MET A N 1
ATOM 645 C CA . MET A 1 81 ? -14.426 -0.491 11.635 1.00 87.31 81 MET A CA 1
ATOM 646 C C . MET A 1 81 ? -13.963 0.932 11.973 1.00 87.31 81 MET A C 1
ATOM 648 O O . MET A 1 81 ? -12.783 1.131 12.252 1.00 87.31 81 MET A O 1
ATOM 652 N N . ARG A 1 82 ? -14.872 1.919 12.003 1.00 88.44 82 ARG A N 1
ATOM 653 C CA . ARG A 1 82 ? -14.551 3.311 12.399 1.00 88.44 82 ARG A CA 1
ATOM 654 C C . ARG A 1 82 ? -13.998 3.375 13.816 1.00 88.44 82 ARG A C 1
ATOM 656 O O . ARG A 1 82 ? -12.982 4.002 14.090 1.00 88.44 82 ARG A O 1
ATOM 663 N N . ASN A 1 83 ? -14.647 2.657 14.716 1.00 84.94 83 ASN A N 1
ATOM 664 C CA . ASN A 1 83 ? -14.232 2.538 16.100 1.00 84.94 83 ASN A CA 1
ATOM 665 C C . ASN A 1 83 ? -12.817 1.948 16.241 1.00 84.94 83 ASN A C 1
ATOM 667 O O . ASN A 1 83 ? -11.987 2.507 16.959 1.00 84.94 83 ASN A O 1
ATOM 671 N N . ILE A 1 84 ? -12.513 0.870 15.514 1.00 86.88 84 ILE A N 1
ATOM 672 C CA . ILE A 1 84 ? -11.180 0.258 15.507 1.00 86.88 84 ILE A CA 1
ATOM 673 C C . ILE A 1 84 ? -10.147 1.200 14.878 1.00 86.88 84 ILE A C 1
ATOM 675 O O . ILE A 1 84 ? -9.067 1.370 15.440 1.00 86.88 84 ILE A O 1
ATOM 679 N N . ALA A 1 85 ? -10.470 1.873 13.771 1.00 89.81 85 ALA A N 1
ATOM 680 C CA . ALA A 1 85 ? -9.584 2.855 13.146 1.00 89.81 85 ALA A CA 1
ATOM 681 C C . ALA A 1 85 ? -9.227 4.006 14.108 1.00 89.81 85 ALA A C 1
ATOM 683 O O . ALA A 1 85 ? -8.059 4.383 14.215 1.00 89.81 85 ALA A O 1
ATOM 684 N N . SER A 1 86 ? -10.204 4.501 14.876 1.00 87.81 86 SER A N 1
ATOM 685 C CA . SER A 1 86 ? -9.979 5.505 15.920 1.00 87.81 86 SER A CA 1
ATOM 686 C C . SER A 1 86 ? -9.107 4.979 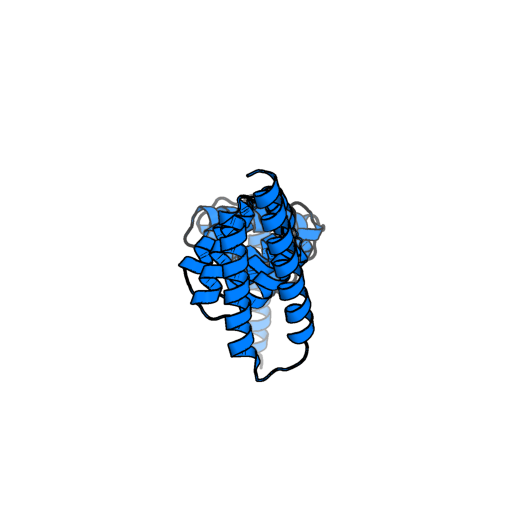17.063 1.00 87.81 86 SER A C 1
ATOM 688 O O . SER A 1 86 ? -8.225 5.695 17.538 1.00 87.81 86 SER A O 1
ATOM 690 N N . ILE A 1 87 ? -9.293 3.722 17.487 1.00 85.94 87 ILE A N 1
ATOM 691 C CA . ILE A 1 87 ? -8.415 3.085 18.481 1.00 85.94 87 ILE A CA 1
ATOM 692 C C . ILE A 1 87 ? -6.981 3.026 17.956 1.00 85.94 87 ILE A C 1
ATOM 694 O O . ILE A 1 87 ? -6.071 3.483 18.640 1.00 85.94 87 ILE A O 1
ATOM 698 N N . LEU A 1 88 ? -6.771 2.516 16.740 1.00 88.06 88 LEU A N 1
ATOM 699 C CA . LEU A 1 88 ? -5.442 2.415 16.134 1.00 88.06 88 LEU A CA 1
ATOM 700 C C . LEU A 1 88 ? -4.761 3.789 16.052 1.00 88.06 88 LEU A C 1
ATOM 702 O O . LEU A 1 88 ? -3.578 3.903 16.364 1.00 88.06 88 LEU A O 1
ATOM 706 N N . GLN A 1 89 ? -5.513 4.840 15.712 1.00 88.00 89 GLN A N 1
ATOM 707 C CA . GLN A 1 89 ? -5.011 6.214 15.695 1.00 88.00 89 GLN A CA 1
ATOM 708 C C . GLN A 1 89 ? -4.590 6.696 17.088 1.00 88.00 89 GLN A C 1
ATOM 710 O O . GLN A 1 89 ? -3.610 7.418 17.231 1.00 88.00 89 GLN A O 1
ATOM 715 N N . GLN A 1 90 ? -5.319 6.326 18.138 1.00 84.25 90 GLN A N 1
ATOM 716 C CA . GLN A 1 90 ? -4.917 6.663 19.505 1.00 84.25 90 GLN A CA 1
ATOM 717 C C . GLN A 1 90 ? -3.662 5.884 19.916 1.00 84.25 90 GLN A C 1
ATOM 719 O O . GLN A 1 90 ? -2.752 6.465 20.505 1.00 84.25 90 GLN A O 1
ATOM 724 N N . LEU A 1 91 ? -3.581 4.598 19.559 1.00 85.00 91 LEU A N 1
ATOM 725 C CA . LEU A 1 91 ? -2.414 3.755 19.825 1.00 85.00 91 LEU A CA 1
ATOM 726 C C . LEU A 1 91 ? -1.152 4.273 19.134 1.00 85.00 91 LEU A C 1
ATOM 728 O O . LEU A 1 91 ? -0.072 4.192 19.709 1.00 85.00 91 LEU A O 1
ATOM 732 N N . SER A 1 92 ? -1.264 4.858 17.941 1.00 87.56 92 SER A N 1
ATOM 733 C CA . SER A 1 92 ? -0.106 5.424 17.242 1.00 87.56 92 SER A CA 1
ATOM 734 C C . SER A 1 92 ? 0.484 6.660 17.927 1.00 87.56 92 SER A C 1
ATOM 736 O O . SER A 1 92 ? 1.621 7.029 17.637 1.00 87.56 92 SER A O 1
ATOM 738 N N . MET A 1 93 ? -0.267 7.302 18.829 1.00 84.62 93 MET A N 1
ATOM 739 C CA . MET A 1 93 ? 0.212 8.435 19.629 1.00 84.62 93 MET A CA 1
ATOM 740 C C . MET A 1 93 ? 0.991 7.993 20.875 1.00 84.62 93 MET A C 1
ATOM 742 O O . MET A 1 93 ? 1.713 8.802 21.456 1.00 84.62 93 MET A O 1
ATOM 746 N N . ASP A 1 94 ? 0.863 6.728 21.287 1.00 84.19 94 ASP A N 1
ATOM 747 C CA . ASP A 1 94 ? 1.653 6.141 22.368 1.00 84.19 94 ASP A CA 1
ATOM 748 C C . ASP A 1 94 ? 2.951 5.530 21.807 1.00 84.19 94 ASP A C 1
ATOM 750 O O . ASP A 1 94 ? 2.878 4.625 20.975 1.00 84.19 94 ASP A O 1
ATOM 754 N N . PRO A 1 95 ? 4.150 5.950 22.256 1.00 84.62 95 PRO A N 1
ATOM 755 C CA . PRO A 1 95 ? 5.413 5.468 21.694 1.00 84.62 95 PRO A CA 1
ATOM 756 C C . PRO A 1 95 ? 5.589 3.943 21.724 1.00 84.62 95 PRO A C 1
ATOM 758 O O . PRO A 1 95 ? 6.083 3.372 20.755 1.00 84.62 95 PRO A O 1
ATOM 761 N N . LYS A 1 96 ? 5.159 3.269 22.801 1.00 84.00 96 LYS A N 1
ATOM 762 C CA . LYS A 1 96 ? 5.311 1.808 22.941 1.00 84.00 96 LYS A CA 1
ATOM 763 C C . LYS A 1 96 ? 4.369 1.051 22.011 1.00 84.00 96 LYS A C 1
ATOM 765 O O . LYS A 1 96 ? 4.768 0.107 21.339 1.00 84.00 96 LYS A O 1
ATOM 770 N N . SER A 1 97 ? 3.113 1.477 21.952 1.00 84.56 97 SER A N 1
ATOM 771 C CA . SER A 1 97 ? 2.126 0.889 21.046 1.00 84.56 97 SER A CA 1
ATOM 772 C C . SER A 1 97 ? 2.472 1.181 19.581 1.00 84.56 97 SER A C 1
ATOM 774 O O . SER A 1 97 ? 2.294 0.319 18.722 1.00 84.56 97 SER A O 1
ATOM 776 N N . CYS A 1 98 ? 3.041 2.356 19.296 1.00 85.12 98 CYS A N 1
ATOM 777 C CA . CYS A 1 98 ? 3.533 2.733 17.974 1.00 85.12 98 CYS A CA 1
ATOM 778 C C . CYS A 1 98 ? 4.648 1.798 17.480 1.00 85.12 98 CYS A C 1
ATOM 780 O O . CYS A 1 98 ? 4.607 1.379 16.327 1.00 85.12 98 CYS A O 1
ATOM 782 N N . GLU A 1 99 ? 5.580 1.382 18.343 1.00 85.25 99 GLU A N 1
ATOM 783 C CA . GLU A 1 99 ? 6.605 0.380 18.002 1.00 85.25 99 GLU A CA 1
ATOM 784 C C . GLU A 1 99 ? 5.974 -0.948 17.542 1.00 85.25 99 GLU A C 1
ATOM 786 O O . GLU A 1 99 ? 6.399 -1.555 16.557 1.00 85.25 99 GLU A O 1
ATOM 791 N N . HIS A 1 100 ? 4.890 -1.379 18.190 1.00 86.19 100 HIS A N 1
ATOM 792 C CA . HIS A 1 100 ? 4.161 -2.575 17.772 1.00 86.19 100 HIS A CA 1
ATOM 793 C C . HIS A 1 100 ? 3.386 -2.381 16.459 1.00 86.19 100 HIS A C 1
ATOM 795 O O . HIS A 1 100 ? 3.322 -3.314 15.658 1.00 86.19 100 HIS A O 1
ATOM 801 N N . LEU A 1 101 ? 2.847 -1.185 16.198 1.00 84.94 101 LEU A N 1
ATOM 802 C CA . LEU A 1 101 ? 2.220 -0.835 14.913 1.00 84.94 101 LEU A CA 1
ATOM 803 C C . LEU A 1 101 ? 3.241 -0.748 13.767 1.00 84.94 101 LEU A C 1
ATOM 805 O O . LEU A 1 101 ? 2.895 -1.016 12.617 1.00 84.94 101 LEU A O 1
ATOM 809 N N . GLN A 1 102 ? 4.497 -0.410 14.072 1.00 85.31 102 GLN A N 1
ATOM 810 C CA . GLN A 1 102 ? 5.607 -0.403 13.113 1.00 85.31 102 GLN A CA 1
ATOM 811 C C . GLN A 1 102 ? 6.062 -1.809 12.708 1.00 85.31 102 GLN A C 1
ATOM 813 O O . GLN A 1 102 ? 6.782 -1.959 11.719 1.00 85.31 102 GLN A O 1
ATOM 818 N N . ASN A 1 103 ? 5.631 -2.852 13.423 1.00 86.50 103 ASN A N 1
ATOM 819 C CA . ASN A 1 103 ? 5.906 -4.220 13.017 1.00 86.50 103 ASN A CA 1
ATOM 820 C C . ASN A 1 103 ? 5.323 -4.484 11.619 1.00 86.50 103 ASN A C 1
ATOM 822 O O . ASN A 1 103 ? 4.150 -4.209 11.364 1.00 86.50 103 ASN A O 1
ATOM 826 N N . GLY A 1 104 ? 6.125 -5.064 10.721 1.00 83.12 104 GLY A N 1
ATOM 827 C CA . GLY A 1 104 ? 5.721 -5.261 9.327 1.00 83.12 104 GLY A CA 1
ATOM 828 C C . GLY A 1 104 ? 4.430 -6.068 9.152 1.00 83.12 104 GLY A C 1
ATOM 829 O O . GLY A 1 104 ? 3.677 -5.812 8.219 1.00 83.12 104 GLY A O 1
ATOM 830 N N . GLU A 1 105 ? 4.122 -6.994 10.063 1.00 87.00 105 GLU A N 1
ATOM 831 C CA . GLU A 1 105 ? 2.869 -7.753 10.032 1.00 87.00 105 GLU A CA 1
ATOM 832 C C . GLU A 1 105 ? 1.655 -6.877 10.370 1.00 87.00 105 GLU A C 1
ATOM 834 O O . GLU A 1 105 ? 0.675 -6.870 9.623 1.00 87.00 105 GLU A O 1
ATOM 839 N N . ALA A 1 106 ? 1.742 -6.091 11.449 1.00 87.00 106 ALA A N 1
ATOM 840 C CA . ALA A 1 106 ? 0.690 -5.156 11.843 1.00 87.00 106 ALA A CA 1
ATOM 841 C C . ALA A 1 106 ? 0.473 -4.093 10.758 1.00 87.00 106 ALA A C 1
ATOM 843 O O . ALA A 1 106 ? -0.661 -3.824 10.365 1.00 87.00 106 ALA A O 1
ATOM 844 N N . MET A 1 107 ? 1.560 -3.558 10.197 1.00 88.12 107 MET A N 1
ATOM 845 C CA . MET A 1 107 ? 1.486 -2.568 9.129 1.00 88.12 107 MET A CA 1
ATOM 846 C C . MET A 1 107 ? 0.817 -3.132 7.870 1.00 88.12 107 MET A C 1
ATOM 848 O O . MET A 1 107 ? -0.067 -2.487 7.313 1.00 88.12 107 MET A O 1
ATOM 852 N N . LEU A 1 108 ? 1.159 -4.356 7.450 1.00 88.44 108 LEU A N 1
ATOM 853 C CA . LEU A 1 108 ? 0.494 -5.012 6.319 1.00 88.44 108 LEU A CA 1
ATOM 854 C C . LEU A 1 108 ? -1.000 -5.235 6.568 1.00 88.44 108 LEU A C 1
ATOM 856 O O . LEU A 1 108 ? -1.796 -5.101 5.640 1.00 88.44 108 LEU A O 1
ATOM 860 N N . GLN A 1 109 ? -1.395 -5.558 7.798 1.00 88.94 109 GLN A N 1
ATOM 861 C CA . GLN A 1 109 ? -2.808 -5.688 8.141 1.00 88.94 109 GLN A CA 1
ATOM 862 C C . GLN A 1 109 ? -3.543 -4.341 8.101 1.00 88.94 109 GLN A C 1
ATOM 864 O O . GLN A 1 109 ? -4.637 -4.285 7.542 1.00 88.94 109 GLN A O 1
ATOM 869 N N . ILE A 1 110 ? -2.933 -3.253 8.587 1.00 90.00 110 ILE A N 1
ATOM 870 C CA . ILE A 1 110 ? -3.498 -1.898 8.458 1.00 90.00 110 ILE A CA 1
ATOM 871 C C . ILE A 1 110 ? -3.621 -1.502 6.980 1.00 90.00 110 ILE A C 1
ATOM 873 O O . ILE A 1 110 ? -4.627 -0.928 6.578 1.00 90.00 110 ILE A O 1
ATOM 877 N N . ILE A 1 111 ? -2.642 -1.849 6.140 1.00 89.25 111 ILE A N 1
ATOM 878 C CA . ILE A 1 111 ? -2.695 -1.560 4.698 1.00 89.25 111 ILE A CA 1
ATOM 879 C C . ILE A 1 111 ? -3.817 -2.334 4.013 1.00 89.25 111 ILE A C 1
ATOM 881 O O . ILE A 1 111 ? -4.536 -1.766 3.195 1.00 89.25 111 ILE A O 1
ATOM 885 N N . ARG A 1 112 ? -3.995 -3.617 4.346 1.00 88.06 112 ARG A N 1
ATOM 886 C CA . ARG A 1 112 ? -5.136 -4.400 3.847 1.00 88.06 112 ARG A CA 1
ATOM 887 C C . ARG A 1 112 ? -6.449 -3.764 4.276 1.00 88.06 112 ARG A C 1
ATOM 889 O O . ARG A 1 112 ? -7.308 -3.536 3.438 1.00 88.06 112 ARG A O 1
ATOM 896 N N . PHE A 1 113 ? -6.548 -3.380 5.546 1.00 86.50 113 PHE A N 1
ATOM 897 C CA . PHE A 1 113 ? -7.709 -2.675 6.074 1.00 86.50 113 PHE A CA 1
ATOM 898 C C . PHE A 1 113 ? -8.002 -1.371 5.307 1.00 86.50 113 PHE A C 1
ATOM 900 O O . PHE A 1 113 ? -9.144 -1.127 4.934 1.00 86.50 113 PHE A O 1
ATOM 907 N N . LEU A 1 114 ? -6.973 -0.580 4.983 1.00 88.25 114 LEU A N 1
ATOM 908 C CA . LEU A 1 114 ? -7.090 0.628 4.155 1.00 88.25 114 LEU A CA 1
ATOM 909 C C . LEU A 1 114 ? -7.508 0.352 2.711 1.00 88.25 114 LEU A C 1
ATOM 911 O O . LEU A 1 114 ? -8.231 1.149 2.115 1.00 88.25 114 LEU A O 1
ATOM 915 N N . ARG A 1 115 ? -6.990 -0.726 2.125 1.00 86.06 115 ARG A N 1
ATOM 916 C CA . ARG A 1 115 ? -7.243 -1.094 0.732 1.00 86.06 115 ARG A CA 1
ATOM 917 C C . ARG A 1 115 ? -8.663 -1.618 0.540 1.00 86.06 115 ARG A C 1
ATOM 919 O O . ARG A 1 115 ? -9.272 -1.319 -0.481 1.00 86.06 115 ARG A O 1
ATOM 926 N N . ASP A 1 116 ? -9.151 -2.387 1.506 1.00 87.44 116 ASP A N 1
ATOM 927 C CA . ASP A 1 116 ? -10.390 -3.150 1.384 1.00 87.44 116 ASP A CA 1
ATOM 928 C C . ASP A 1 116 ? -11.621 -2.351 1.874 1.00 87.44 116 ASP A C 1
ATOM 930 O O . ASP A 1 116 ? -12.752 -2.756 1.624 1.00 87.44 116 ASP A O 1
ATOM 934 N N . THR A 1 117 ? -11.427 -1.203 2.540 1.00 88.44 117 THR A N 1
ATOM 935 C CA . THR A 1 117 ? -12.526 -0.339 3.003 1.00 88.44 117 THR A CA 1
ATOM 936 C C . THR A 1 117 ? -12.841 0.802 2.027 1.00 88.44 117 THR A C 1
ATOM 938 O O . THR A 1 117 ? -11.968 1.576 1.626 1.00 88.44 117 THR A O 1
ATOM 941 N N . ASP A 1 118 ? -14.119 0.946 1.667 1.00 88.56 118 ASP A N 1
ATOM 942 C CA . ASP A 1 118 ? -14.599 2.043 0.814 1.00 88.56 118 ASP A CA 1
ATOM 943 C C . ASP A 1 118 ? -14.848 3.342 1.602 1.00 88.56 118 ASP A C 1
ATOM 945 O O . ASP A 1 118 ? -14.837 4.445 1.042 1.00 88.56 118 ASP A O 1
ATOM 949 N N . ASP A 1 119 ? -15.010 3.238 2.922 1.00 91.31 119 ASP A N 1
ATOM 950 C CA . ASP A 1 119 ? -15.349 4.366 3.783 1.00 91.31 119 ASP A CA 1
ATOM 951 C C . ASP A 1 119 ? -14.166 5.334 3.950 1.00 91.31 119 ASP A C 1
ATOM 953 O O . ASP A 1 119 ? -13.053 4.966 4.335 1.00 91.31 119 ASP A O 1
ATOM 957 N N . SER A 1 120 ? -14.395 6.609 3.631 1.00 89.88 120 SER A N 1
ATOM 958 C CA . SER A 1 120 ? -13.354 7.641 3.665 1.00 89.88 120 SER A CA 1
ATOM 959 C C . SER A 1 120 ? -12.897 7.998 5.080 1.00 89.88 120 SER A C 1
ATOM 961 O O . SER A 1 120 ? -11.734 8.360 5.273 1.00 89.88 120 SER A O 1
ATOM 963 N N . GLU A 1 121 ? -13.791 7.922 6.068 1.00 89.94 121 GLU A N 1
ATOM 964 C CA . GLU A 1 121 ? -13.473 8.234 7.461 1.00 89.94 121 GLU A CA 1
ATOM 965 C C . GLU A 1 121 ? -12.588 7.136 8.053 1.00 89.94 121 GLU A C 1
ATOM 967 O O . GLU A 1 121 ? -11.522 7.438 8.596 1.00 89.94 121 GLU A O 1
ATOM 972 N N . VAL A 1 122 ? -12.970 5.869 7.850 1.00 90.38 122 VAL A N 1
ATOM 973 C CA . VAL A 1 122 ? -12.163 4.699 8.223 1.00 90.38 122 VAL A CA 1
ATOM 974 C C . VAL A 1 122 ? -10.778 4.796 7.593 1.00 90.38 122 VAL A C 1
ATOM 976 O O . VAL A 1 122 ? -9.779 4.680 8.306 1.00 90.38 122 VAL A O 1
ATOM 979 N N . ARG A 1 123 ? -10.696 5.085 6.284 1.00 90.75 123 ARG A N 1
ATOM 980 C CA . ARG A 1 123 ? -9.405 5.259 5.597 1.00 90.75 123 ARG A CA 1
ATOM 981 C C . ARG A 1 123 ? -8.566 6.366 6.212 1.00 90.75 123 ARG A C 1
ATOM 983 O O . ARG A 1 123 ? -7.382 6.177 6.476 1.00 90.75 123 ARG A O 1
ATOM 990 N N . THR A 1 124 ? -9.175 7.516 6.477 1.00 89.44 124 THR A N 1
ATOM 991 C CA . THR A 1 124 ? -8.462 8.664 7.043 1.00 89.44 124 THR A CA 1
ATOM 992 C C . THR A 1 124 ? -7.901 8.341 8.425 1.00 89.44 124 THR A C 1
ATOM 994 O O . THR A 1 124 ? -6.726 8.608 8.678 1.00 89.44 124 THR A O 1
ATOM 997 N N . GLN A 1 125 ? -8.703 7.731 9.298 1.00 88.31 125 GLN A N 1
ATOM 998 C CA . GLN A 1 125 ? -8.286 7.373 10.655 1.00 88.31 125 GLN A CA 1
ATOM 999 C C . GLN A 1 125 ? -7.220 6.275 10.655 1.00 88.31 125 GLN A C 1
ATOM 1001 O O . GLN A 1 125 ? -6.180 6.434 11.293 1.00 88.31 125 GLN A O 1
ATOM 1006 N N . ALA A 1 126 ? -7.415 5.209 9.875 1.00 89.19 126 ALA A N 1
ATOM 1007 C CA . ALA A 1 126 ? -6.430 4.141 9.746 1.00 89.19 126 ALA A CA 1
ATOM 1008 C C . ALA A 1 126 ? -5.107 4.656 9.165 1.00 89.19 126 ALA A C 1
ATOM 1010 O O . ALA A 1 126 ? -4.044 4.284 9.650 1.00 89.19 126 ALA A O 1
ATOM 1011 N N . ARG A 1 127 ? -5.145 5.592 8.209 1.00 89.56 127 ARG A N 1
ATOM 1012 C CA . ARG A 1 127 ? -3.940 6.258 7.699 1.00 89.56 127 ARG A CA 1
ATOM 1013 C C . ARG A 1 127 ? -3.251 7.089 8.778 1.00 89.56 127 ARG A C 1
ATOM 1015 O O . ARG A 1 127 ? -2.027 7.115 8.824 1.00 89.56 127 ARG A O 1
ATOM 1022 N N . MET A 1 128 ? -4.003 7.790 9.627 1.00 88.00 128 MET A N 1
ATOM 1023 C CA . MET A 1 128 ? -3.424 8.541 10.749 1.00 88.00 128 MET A CA 1
ATOM 1024 C C . MET A 1 128 ? -2.817 7.631 11.820 1.00 88.00 128 MET A C 1
ATOM 1026 O O . MET A 1 128 ? -1.888 8.057 12.498 1.00 88.00 128 MET A O 1
ATOM 1030 N N . ALA A 1 129 ? -3.312 6.398 11.938 1.00 86.38 129 ALA A N 1
ATOM 1031 C CA . ALA A 1 129 ? -2.731 5.368 12.789 1.00 86.38 129 ALA A CA 1
ATOM 1032 C C . ALA A 1 129 ? -1.413 4.803 12.251 1.00 86.38 129 ALA A C 1
ATOM 1034 O O . ALA A 1 129 ? -0.648 4.192 12.998 1.00 86.38 129 ALA A O 1
ATOM 1035 N N . MET A 1 130 ? -1.145 4.971 10.954 1.00 86.19 130 MET A N 1
ATOM 1036 C CA . MET A 1 130 ? 0.103 4.503 10.378 1.00 86.19 130 MET A CA 1
ATOM 1037 C C . MET A 1 130 ? 1.249 5.414 10.839 1.00 86.19 130 MET A C 1
ATOM 1039 O O . MET A 1 130 ? 1.192 6.633 10.638 1.00 86.19 130 MET A O 1
ATOM 1043 N N . PRO A 1 131 ? 2.309 4.843 11.436 1.00 74.50 131 PRO A N 1
ATOM 1044 C CA . PRO A 1 131 ? 3.552 5.562 11.673 1.00 74.50 131 PRO A CA 1
ATOM 1045 C C . PRO A 1 131 ? 4.047 6.193 10.368 1.00 74.50 131 PRO A C 1
ATOM 1047 O O . PRO A 1 131 ? 3.734 5.698 9.284 1.00 74.50 131 PRO A O 1
ATOM 1050 N N . ARG A 1 132 ? 4.833 7.276 10.456 1.00 70.12 132 ARG A N 1
ATOM 1051 C CA . ARG A 1 132 ? 5.402 7.914 9.259 1.00 70.12 132 ARG A CA 1
ATOM 1052 C C . ARG A 1 132 ? 6.053 6.854 8.371 1.00 70.12 132 ARG A C 1
ATOM 1054 O O . ARG A 1 132 ? 6.957 6.144 8.802 1.00 70.12 132 ARG A O 1
ATOM 1061 N N . PHE A 1 133 ? 5.557 6.775 7.144 1.00 64.38 133 PHE A N 1
ATOM 1062 C CA . PHE A 1 133 ? 6.029 5.865 6.119 1.00 64.38 133 PHE A CA 1
ATOM 1063 C C . PHE A 1 133 ? 7.466 6.217 5.753 1.00 64.38 133 PHE A C 1
ATOM 1065 O O . PHE A 1 133 ? 7.744 7.185 5.055 1.00 64.38 133 PHE A O 1
ATOM 1072 N N . GLY A 1 134 ? 8.379 5.436 6.297 1.00 53.47 134 GLY A N 1
ATOM 1073 C CA . GLY A 1 134 ? 9.785 5.393 5.928 1.00 53.47 134 GLY A CA 1
ATOM 1074 C C . GLY A 1 134 ? 10.281 3.972 6.122 1.00 53.47 134 GLY A C 1
ATOM 1075 O O . GLY A 1 134 ? 11.361 3.770 6.657 1.00 53.47 134 GLY A O 1
ATOM 1076 N N . SER A 1 135 ? 9.430 2.982 5.823 1.00 58.50 135 SER A N 1
ATOM 1077 C CA . SER A 1 135 ? 9.829 1.595 5.979 1.00 58.50 135 SER A CA 1
ATOM 1078 C C . SER A 1 135 ? 10.729 1.223 4.812 1.00 58.50 135 SER A C 1
ATOM 1080 O O . SER A 1 135 ? 10.264 1.200 3.670 1.00 58.50 135 SER A O 1
ATOM 1082 N N . ASP A 1 136 ? 11.955 0.815 5.125 1.00 68.25 136 ASP A N 1
ATOM 1083 C CA . ASP A 1 136 ? 12.883 0.099 4.234 1.00 68.25 136 ASP A CA 1
ATOM 1084 C C . ASP A 1 136 ? 12.365 -1.317 3.887 1.00 68.25 136 ASP A C 1
ATOM 1086 O O . ASP A 1 136 ? 13.115 -2.275 3.700 1.00 68.25 136 ASP A O 1
ATOM 1090 N N . ASN A 1 137 ? 11.043 -1.490 3.888 1.00 83.69 137 ASN A N 1
ATOM 1091 C CA . ASN A 1 137 ? 10.366 -2.743 3.659 1.00 83.69 137 ASN A CA 1
ATOM 1092 C C . ASN A 1 137 ? 9.610 -2.653 2.339 1.00 83.69 137 ASN A C 1
ATOM 1094 O O . ASN A 1 137 ? 8.464 -2.199 2.278 1.00 83.69 137 ASN A O 1
ATOM 1098 N N . PHE A 1 138 ? 10.256 -3.173 1.301 1.00 85.69 138 PHE A N 1
ATOM 1099 C CA . PHE A 1 138 ? 9.716 -3.286 -0.047 1.00 85.69 138 PHE A CA 1
ATOM 1100 C C . PHE A 1 138 ? 8.268 -3.795 -0.084 1.00 85.69 138 PHE A C 1
ATOM 1102 O O . PHE A 1 138 ? 7.426 -3.245 -0.790 1.00 85.69 138 PHE A O 1
ATOM 1109 N N . LYS A 1 139 ? 7.934 -4.808 0.727 1.00 88.31 139 LYS A N 1
ATOM 1110 C CA . LYS A 1 139 ? 6.592 -5.407 0.739 1.00 88.31 139 LYS A CA 1
ATOM 1111 C C . LYS A 1 139 ? 5.531 -4.435 1.256 1.00 88.31 139 LYS A C 1
ATOM 1113 O O . LYS A 1 139 ? 4.396 -4.464 0.788 1.00 88.31 139 LYS A O 1
ATOM 1118 N N . ILE A 1 140 ? 5.876 -3.586 2.219 1.00 88.69 140 ILE A N 1
ATOM 1119 C CA . ILE A 1 140 ? 4.972 -2.555 2.744 1.00 88.69 140 ILE A CA 1
ATOM 1120 C C . ILE A 1 140 ? 4.722 -1.502 1.664 1.00 88.69 140 ILE A C 1
ATOM 1122 O O . ILE A 1 140 ? 3.563 -1.207 1.367 1.00 88.69 140 ILE A O 1
ATOM 1126 N N . ASN A 1 141 ? 5.786 -1.014 1.022 1.00 89.00 141 ASN A N 1
ATOM 1127 C CA . ASN A 1 141 ? 5.694 -0.018 -0.044 1.00 89.00 141 ASN A CA 1
ATOM 1128 C C . ASN A 1 141 ? 4.887 -0.550 -1.243 1.00 89.00 141 ASN A C 1
ATOM 1130 O O . ASN A 1 141 ? 3.970 0.119 -1.714 1.00 89.00 141 ASN A O 1
ATOM 1134 N N . GLU A 1 142 ? 5.127 -1.792 -1.672 1.00 88.75 142 GLU A N 1
ATOM 1135 C CA . GLU A 1 142 ? 4.353 -2.437 -2.742 1.00 88.75 142 GLU A CA 1
ATOM 1136 C C . GLU A 1 142 ? 2.849 -2.501 -2.410 1.00 88.75 142 GLU A C 1
ATOM 1138 O O . GLU A 1 142 ? 2.004 -2.218 -3.258 1.00 88.75 142 GLU A O 1
ATOM 1143 N N . ASN A 1 143 ? 2.486 -2.845 -1.168 1.00 90.06 143 ASN A N 1
ATOM 1144 C CA . ASN A 1 143 ? 1.077 -2.921 -0.773 1.00 90.06 143 ASN A CA 1
ATOM 1145 C C . ASN A 1 143 ? 0.434 -1.534 -0.636 1.00 90.06 143 ASN A C 1
ATOM 1147 O O . ASN A 1 143 ? -0.726 -1.375 -1.013 1.00 90.06 143 ASN A O 1
ATOM 1151 N N . LEU A 1 144 ? 1.165 -0.529 -0.144 1.00 89.69 144 LEU A N 1
ATOM 1152 C CA . LEU A 1 144 ? 0.669 0.848 -0.053 1.00 89.69 144 LEU A CA 1
ATOM 1153 C C . LEU A 1 144 ? 0.387 1.457 -1.425 1.00 89.69 144 LEU A C 1
ATOM 1155 O O . LEU A 1 144 ? -0.615 2.154 -1.590 1.00 89.69 144 LEU A O 1
ATOM 1159 N N . ALA A 1 145 ? 1.227 1.162 -2.417 1.00 88.88 145 ALA A N 1
ATOM 1160 C CA . ALA A 1 145 ? 1.043 1.648 -3.780 1.00 88.88 145 ALA A CA 1
ATOM 1161 C C . ALA A 1 145 ? -0.242 1.107 -4.439 1.00 88.88 145 ALA A C 1
ATOM 1163 O O . ALA A 1 145 ? -0.779 1.745 -5.338 1.00 88.88 145 ALA A O 1
ATOM 1164 N N . ARG A 1 146 ? -0.788 -0.012 -3.939 1.00 90.69 146 ARG A N 1
ATOM 1165 C CA . ARG A 1 146 ? -2.073 -0.593 -4.372 1.00 90.69 146 ARG A CA 1
ATOM 1166 C C . ARG A 1 146 ? -3.297 -0.034 -3.632 1.00 90.69 146 ARG A C 1
ATOM 1168 O O . ARG A 1 146 ? -4.413 -0.497 -3.861 1.00 90.69 146 ARG A O 1
ATOM 1175 N N . THR A 1 147 ? -3.121 0.895 -2.694 1.00 89.31 147 THR A N 1
ATOM 1176 C CA . THR A 1 147 ? -4.252 1.480 -1.956 1.00 89.31 147 THR A CA 1
ATOM 1177 C C . THR A 1 147 ? -4.951 2.558 -2.781 1.00 89.31 147 THR A C 1
ATOM 1179 O O . THR A 1 147 ? -4.339 3.216 -3.613 1.00 89.31 147 THR A O 1
ATOM 1182 N N . ARG A 1 148 ? -6.238 2.800 -2.509 1.00 86.44 148 ARG A N 1
ATOM 1183 C CA . ARG A 1 148 ? -6.977 3.926 -3.111 1.00 86.44 148 ARG A CA 1
ATOM 1184 C C . ARG A 1 148 ? -6.675 5.270 -2.441 1.00 86.44 148 ARG A C 1
ATOM 1186 O O . ARG A 1 148 ? -7.179 6.300 -2.876 1.00 86.44 148 ARG A O 1
ATOM 1193 N N . ASP A 1 149 ? -5.913 5.270 -1.348 1.00 86.62 149 ASP A N 1
ATOM 1194 C CA . ASP A 1 149 ? -5.524 6.499 -0.665 1.00 86.62 149 ASP A CA 1
ATOM 1195 C C . ASP A 1 149 ? -4.315 7.116 -1.375 1.00 86.62 149 ASP A C 1
ATOM 1197 O O . ASP A 1 149 ? -3.210 6.574 -1.400 1.00 86.62 149 ASP A O 1
ATOM 1201 N N . GLN A 1 150 ? -4.540 8.279 -1.976 1.00 87.62 150 GLN A N 1
ATOM 1202 C CA . GLN A 1 150 ? -3.533 9.010 -2.734 1.00 87.62 150 GLN A CA 1
ATOM 1203 C C . GLN A 1 150 ? -2.266 9.305 -1.921 1.00 87.62 150 GLN A C 1
ATOM 1205 O O . GLN A 1 150 ? -1.157 9.250 -2.454 1.00 87.62 150 GLN A O 1
ATOM 1210 N N . ARG A 1 151 ? -2.405 9.615 -0.628 1.00 87.31 151 ARG A N 1
ATOM 1211 C CA . ARG A 1 151 ? -1.262 9.935 0.227 1.00 87.31 151 ARG A CA 1
ATOM 1212 C C . ARG A 1 151 ? -0.457 8.681 0.551 1.00 87.31 151 ARG A C 1
ATOM 1214 O O . ARG A 1 151 ? 0.766 8.742 0.500 1.00 87.31 151 ARG A O 1
ATOM 1221 N N . CYS A 1 152 ? -1.112 7.555 0.822 1.00 88.56 152 CYS A N 1
ATOM 1222 C CA . CYS A 1 152 ? -0.452 6.258 0.963 1.00 88.56 152 CYS A CA 1
ATOM 1223 C C . CYS A 1 152 ? 0.324 5.886 -0.303 1.00 88.56 152 CYS A C 1
ATOM 1225 O O . CYS A 1 152 ? 1.483 5.497 -0.198 1.00 88.56 152 CYS A O 1
ATOM 1227 N N . ARG A 1 153 ? -0.262 6.080 -1.491 1.00 90.50 153 ARG A N 1
ATOM 1228 C CA . ARG A 1 153 ? 0.437 5.853 -2.766 1.00 90.50 153 ARG A CA 1
ATOM 1229 C C . ARG A 1 153 ? 1.634 6.778 -2.968 1.00 90.50 153 ARG A C 1
ATOM 1231 O O . ARG A 1 153 ? 2.676 6.324 -3.429 1.00 90.50 153 ARG A O 1
ATOM 1238 N N . LEU A 1 154 ? 1.523 8.050 -2.584 1.00 90.06 154 LEU A N 1
ATOM 1239 C CA . LEU A 1 154 ? 2.640 8.996 -2.653 1.00 90.06 154 LEU A CA 1
ATOM 1240 C C . LEU A 1 154 ? 3.810 8.568 -1.765 1.00 90.06 154 LEU A C 1
ATOM 1242 O O . LEU A 1 154 ? 4.957 8.575 -2.212 1.00 90.06 154 LEU A O 1
ATOM 1246 N N . GLU A 1 155 ? 3.532 8.176 -0.524 1.00 88.44 155 GLU A N 1
ATOM 1247 C CA . GLU A 1 155 ? 4.579 7.693 0.377 1.00 88.44 155 GLU A CA 1
ATOM 1248 C C . GLU A 1 155 ? 5.153 6.347 -0.091 1.00 88.44 155 GLU A C 1
ATOM 1250 O O . GLU A 1 155 ? 6.367 6.151 -0.052 1.00 88.44 155 GLU A O 1
ATOM 1255 N N . ALA A 1 156 ? 4.313 5.462 -0.636 1.00 89.88 156 ALA A N 1
ATOM 1256 C CA . ALA A 1 156 ? 4.754 4.220 -1.260 1.00 89.88 156 ALA A CA 1
ATOM 1257 C C . ALA A 1 156 ? 5.727 4.469 -2.412 1.00 89.88 156 ALA A C 1
ATOM 1259 O O . ALA A 1 156 ? 6.789 3.859 -2.462 1.00 89.88 156 ALA A O 1
ATOM 1260 N N . ALA A 1 157 ? 5.395 5.394 -3.316 1.00 90.44 157 ALA A N 1
ATOM 1261 C CA . ALA A 1 157 ? 6.240 5.743 -4.450 1.00 90.44 157 ALA A CA 1
ATOM 1262 C C . ALA A 1 157 ? 7.596 6.303 -3.991 1.00 90.44 157 ALA A C 1
ATOM 1264 O O . ALA A 1 157 ? 8.633 5.957 -4.555 1.00 90.44 157 ALA A O 1
ATOM 1265 N N . ARG A 1 158 ? 7.617 7.117 -2.926 1.00 91.00 158 ARG A N 1
ATOM 1266 C CA . ARG A 1 158 ? 8.870 7.593 -2.316 1.00 91.00 158 ARG A CA 1
ATOM 1267 C C . ARG A 1 158 ? 9.709 6.447 -1.756 1.00 91.00 158 ARG A C 1
ATOM 1269 O O . ARG A 1 158 ? 10.911 6.422 -2.010 1.00 91.00 158 ARG A O 1
ATOM 1276 N N . GLY A 1 159 ? 9.086 5.511 -1.040 1.00 89.06 159 GLY A N 1
ATOM 1277 C CA . GLY A 1 159 ? 9.752 4.310 -0.530 1.00 89.06 159 GLY A CA 1
ATOM 1278 C C . GLY A 1 159 ? 10.308 3.438 -1.658 1.00 89.06 159 GLY A C 1
ATOM 1279 O O . GLY A 1 159 ? 11.492 3.111 -1.662 1.00 89.06 159 GLY A O 1
ATOM 1280 N N . LEU A 1 160 ? 9.503 3.181 -2.693 1.00 90.06 160 LEU A N 1
ATOM 1281 C CA . LEU A 1 160 ? 9.906 2.394 -3.859 1.00 90.06 160 LEU A CA 1
ATOM 1282 C C . LEU A 1 160 ? 11.100 3.009 -4.599 1.00 90.06 160 LEU A C 1
ATOM 1284 O O . LEU A 1 160 ? 11.978 2.266 -5.019 1.00 90.06 160 LEU A O 1
ATOM 1288 N N . VAL A 1 161 ? 11.198 4.342 -4.716 1.00 91.44 161 VAL A N 1
ATOM 1289 C CA . VAL A 1 161 ? 12.383 5.021 -5.292 1.00 91.44 161 VAL A CA 1
ATOM 1290 C C . VAL A 1 161 ? 13.673 4.690 -4.531 1.00 91.44 161 VAL A C 1
ATOM 1292 O O . VAL A 1 161 ? 14.754 4.692 -5.127 1.00 91.44 161 VAL A O 1
ATOM 1295 N N . VAL A 1 162 ? 13.594 4.465 -3.218 1.00 90.81 162 VAL A N 1
ATOM 1296 C CA . VAL A 1 162 ? 14.742 4.046 -2.404 1.00 90.81 162 VAL A CA 1
ATOM 1297 C C . VAL A 1 162 ? 14.996 2.554 -2.599 1.00 90.81 162 VAL A C 1
ATOM 1299 O O . VAL A 1 162 ? 16.130 2.178 -2.893 1.00 90.81 162 VAL A O 1
ATOM 1302 N N . ASP A 1 163 ? 13.947 1.732 -2.527 1.00 88.56 163 ASP A N 1
ATOM 1303 C CA . ASP A 1 163 ? 14.043 0.275 -2.640 1.00 88.56 163 ASP A CA 1
ATOM 1304 C C . ASP A 1 163 ? 14.664 -0.169 -3.966 1.00 88.56 163 ASP A C 1
ATOM 1306 O O . ASP A 1 163 ? 15.582 -0.986 -3.970 1.00 88.56 163 ASP A O 1
ATOM 1310 N N . VAL A 1 164 ? 14.226 0.392 -5.099 1.00 90.38 164 VAL A N 1
ATOM 1311 C CA . VAL A 1 164 ? 14.702 -0.044 -6.425 1.00 90.38 164 VAL A CA 1
ATOM 1312 C C . VAL A 1 164 ? 16.155 0.324 -6.717 1.00 90.38 164 VAL A C 1
ATOM 1314 O O . VAL A 1 164 ? 16.681 -0.113 -7.732 1.00 90.38 164 VAL A O 1
ATOM 1317 N N . ARG A 1 165 ? 16.835 1.079 -5.840 1.00 89.81 165 ARG A N 1
ATOM 1318 C CA . ARG A 1 165 ? 18.297 1.270 -5.925 1.00 89.81 165 ARG A CA 1
ATOM 1319 C C . ARG A 1 165 ? 19.061 -0.020 -5.630 1.00 89.81 165 ARG A C 1
ATOM 1321 O O . ARG A 1 165 ? 20.219 -0.159 -6.028 1.00 89.81 165 ARG A O 1
ATOM 1328 N N . TYR A 1 166 ? 18.431 -0.945 -4.911 1.00 90.12 166 TYR A N 1
ATOM 1329 C CA . TYR A 1 166 ? 18.954 -2.276 -4.657 1.00 90.12 166 TYR A CA 1
ATOM 1330 C C . TYR A 1 166 ? 18.458 -3.217 -5.757 1.00 90.12 166 TYR A C 1
ATOM 1332 O O . TYR A 1 166 ? 17.254 -3.404 -5.937 1.00 90.12 166 TYR A O 1
ATOM 1340 N N . ALA A 1 167 ? 19.392 -3.838 -6.483 1.00 86.00 167 ALA A N 1
ATOM 1341 C CA . ALA A 1 167 ? 19.067 -4.677 -7.638 1.00 86.00 167 ALA A CA 1
ATOM 1342 C C . ALA A 1 167 ? 18.104 -5.826 -7.288 1.00 86.00 167 ALA A C 1
ATOM 1344 O O . ALA A 1 167 ? 17.207 -6.119 -8.066 1.00 86.00 167 ALA A O 1
ATOM 1345 N N . GLU A 1 168 ? 18.231 -6.428 -6.102 1.00 89.19 168 GLU A N 1
ATOM 1346 C CA . GLU A 1 168 ? 17.333 -7.496 -5.641 1.00 89.19 168 GLU A CA 1
ATOM 1347 C C . GLU A 1 168 ? 15.874 -7.023 -5.509 1.00 89.19 168 GLU A C 1
ATOM 1349 O O . GLU A 1 168 ? 14.944 -7.736 -5.878 1.00 89.19 168 GLU A O 1
ATOM 1354 N N . HIS A 1 169 ? 15.647 -5.809 -5.003 1.00 89.62 169 HIS A N 1
ATOM 1355 C CA . HIS A 1 169 ? 14.299 -5.246 -4.878 1.00 89.62 169 HIS A CA 1
ATOM 1356 C C . HIS A 1 169 ? 13.746 -4.814 -6.237 1.00 89.62 169 HIS A C 1
ATOM 1358 O O . HIS A 1 169 ? 12.571 -5.039 -6.521 1.00 89.62 169 HIS A O 1
ATOM 1364 N N . ALA A 1 170 ? 14.599 -4.256 -7.102 1.00 88.19 170 ALA A N 1
ATOM 1365 C CA . ALA A 1 170 ? 14.230 -3.977 -8.485 1.00 88.19 170 ALA A CA 1
ATOM 1366 C C . ALA A 1 170 ? 13.818 -5.263 -9.222 1.00 88.19 170 ALA A C 1
ATOM 1368 O O . ALA A 1 170 ? 12.791 -5.256 -9.894 1.00 88.19 170 ALA A O 1
ATOM 1369 N N . GLN A 1 171 ? 14.560 -6.365 -9.033 1.00 90.38 171 GLN A N 1
ATOM 1370 C CA . GLN A 1 171 ? 14.251 -7.688 -9.584 1.00 90.38 171 GLN A CA 1
ATOM 1371 C C . GLN A 1 171 ? 12.866 -8.159 -9.126 1.00 90.38 171 GLN A C 1
ATOM 1373 O O . GLN A 1 171 ? 12.014 -8.416 -9.967 1.00 90.38 171 GLN A O 1
ATOM 1378 N N . LYS A 1 172 ? 12.580 -8.133 -7.816 1.00 88.38 172 LYS A N 1
ATOM 1379 C CA . LYS A 1 172 ? 11.260 -8.511 -7.268 1.00 88.38 172 LYS A CA 1
ATOM 1380 C C . LYS A 1 172 ? 10.105 -7.723 -7.888 1.00 88.38 172 LYS A C 1
ATOM 1382 O O . LYS A 1 172 ? 9.021 -8.268 -8.086 1.00 88.38 172 LYS A O 1
ATOM 1387 N N . LEU A 1 173 ? 10.323 -6.443 -8.192 1.00 85.31 173 LEU A N 1
ATOM 1388 C CA . LEU A 1 173 ? 9.303 -5.588 -8.796 1.00 85.31 173 LEU A CA 1
ATOM 1389 C C . LEU A 1 173 ? 9.040 -5.938 -10.272 1.00 85.31 173 LEU A C 1
ATOM 1391 O O . LEU A 1 173 ? 7.924 -5.723 -10.741 1.00 85.31 173 LEU A O 1
ATOM 1395 N N . VAL A 1 174 ? 10.034 -6.493 -10.979 1.00 85.81 174 VAL A N 1
ATOM 1396 C CA . VAL A 1 174 ? 9.938 -6.908 -12.395 1.00 85.81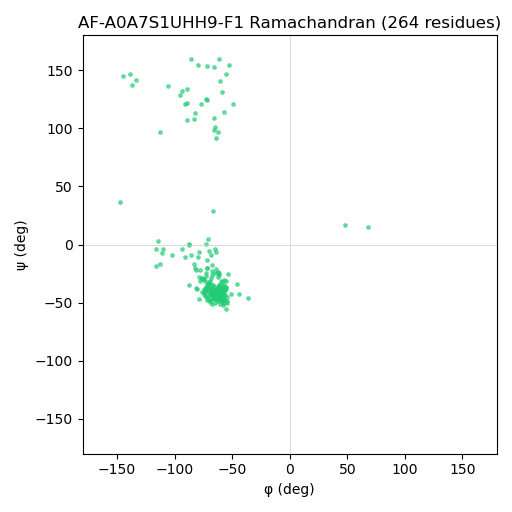 174 VAL A CA 1
ATOM 1397 C C . VAL A 1 174 ? 9.760 -8.410 -12.622 1.00 85.81 174 VAL A C 1
ATOM 1399 O O . VAL A 1 174 ? 9.470 -8.820 -13.746 1.00 85.81 174 VAL A O 1
ATOM 1402 N N . ASP A 1 175 ? 9.890 -9.220 -11.570 1.00 85.31 175 ASP A N 1
ATOM 1403 C CA . ASP A 1 175 ? 9.715 -10.677 -11.600 1.00 85.31 175 ASP A CA 1
ATOM 1404 C C . ASP A 1 175 ? 8.274 -11.090 -11.907 1.00 85.31 175 ASP A C 1
ATOM 1406 O O . ASP A 1 175 ? 8.028 -12.189 -12.403 1.00 85.31 175 ASP A O 1
ATOM 1410 N N . SER A 1 176 ? 7.304 -10.218 -11.618 1.00 76.38 176 SER A N 1
ATOM 1411 C CA . SER A 1 176 ? 5.897 -10.486 -11.890 1.00 76.38 176 SER A CA 1
ATOM 1412 C C . SER A 1 176 ? 5.201 -9.302 -12.551 1.00 76.38 176 SER A C 1
ATOM 1414 O O . SER A 1 176 ? 5.373 -8.142 -12.170 1.00 76.38 176 SER A O 1
ATOM 1416 N N . SER A 1 177 ? 4.316 -9.604 -13.503 1.00 73.31 177 SER A N 1
ATOM 1417 C CA . SER A 1 177 ? 3.464 -8.590 -14.135 1.00 73.31 177 SER A CA 1
ATOM 1418 C C . SER A 1 177 ? 2.514 -7.911 -13.137 1.00 73.31 177 SER A C 1
ATOM 1420 O O . SER A 1 177 ? 2.079 -6.786 -13.370 1.00 73.31 177 SER A O 1
ATOM 1422 N N . ALA A 1 178 ? 2.189 -8.561 -12.014 1.00 78.62 178 ALA A N 1
ATOM 1423 C CA . ALA A 1 178 ? 1.375 -7.986 -10.942 1.00 78.62 178 ALA A CA 1
ATOM 1424 C C . ALA A 1 178 ? 2.138 -6.942 -10.109 1.00 78.62 178 ALA A C 1
ATOM 1426 O O . ALA A 1 178 ? 1.538 -5.989 -9.608 1.00 78.62 178 ALA A O 1
ATOM 1427 N N . SER A 1 179 ? 3.452 -7.105 -9.960 1.00 78.19 179 SER A N 1
ATOM 1428 C CA . SER A 1 179 ? 4.321 -6.142 -9.279 1.00 78.19 179 SER A CA 1
ATOM 1429 C C . SER A 1 179 ? 4.682 -4.978 -10.206 1.00 78.19 179 SER A C 1
ATOM 1431 O O . SER A 1 179 ? 4.610 -3.832 -9.774 1.00 78.19 179 SER A O 1
ATOM 1433 N N . CYS A 1 180 ? 4.915 -5.222 -11.502 1.00 82.38 180 CYS A N 1
ATOM 1434 C CA . CYS A 1 180 ? 5.093 -4.139 -12.480 1.00 82.38 180 CYS A CA 1
ATOM 1435 C C . CYS A 1 180 ? 3.864 -3.243 -12.620 1.00 82.38 180 CYS A C 1
ATOM 1437 O O . CYS A 1 180 ? 4.015 -2.029 -12.753 1.00 82.38 180 CYS A O 1
ATOM 1439 N N . ARG A 1 181 ? 2.656 -3.821 -12.557 1.00 85.38 181 ARG A N 1
ATOM 1440 C CA . ARG A 1 181 ? 1.405 -3.052 -12.613 1.00 85.38 181 ARG A CA 1
ATOM 1441 C C . ARG A 1 181 ? 1.326 -1.970 -11.547 1.00 85.38 181 ARG A C 1
ATOM 1443 O O . ARG A 1 181 ? 0.824 -0.901 -11.838 1.00 85.38 181 ARG A O 1
ATOM 1450 N N . VAL A 1 182 ? 1.941 -2.183 -10.384 1.00 86.25 182 VAL A N 1
ATOM 1451 C CA . VAL A 1 182 ? 2.035 -1.157 -9.337 1.00 86.25 182 VAL A CA 1
ATOM 1452 C C . VAL A 1 182 ? 2.685 0.128 -9.861 1.00 86.25 182 VAL A C 1
ATOM 1454 O O . VAL A 1 182 ? 2.260 1.218 -9.505 1.00 86.25 182 VAL A O 1
ATOM 1457 N N . ILE A 1 183 ? 3.699 0.025 -10.723 1.00 84.69 183 ILE A N 1
ATOM 1458 C CA . ILE A 1 183 ? 4.372 1.194 -11.305 1.00 84.69 183 ILE A CA 1
ATOM 1459 C C . ILE A 1 183 ? 3.467 1.892 -12.329 1.00 84.69 183 ILE A C 1
ATOM 1461 O O . ILE A 1 183 ? 3.458 3.120 -12.387 1.00 84.69 183 ILE A O 1
ATOM 1465 N N . VAL A 1 184 ? 2.707 1.119 -13.112 1.00 83.12 184 VAL A N 1
ATOM 1466 C CA . VAL A 1 184 ? 1.732 1.647 -14.082 1.00 83.12 184 VAL A CA 1
ATOM 1467 C C . VAL A 1 184 ? 0.603 2.378 -13.369 1.00 83.12 184 VAL A C 1
ATOM 1469 O O . VAL A 1 184 ? 0.299 3.513 -13.709 1.00 83.12 184 VAL A O 1
ATOM 1472 N N . ASP A 1 185 ? 0.056 1.777 -12.314 1.00 85.25 185 ASP A N 1
ATOM 1473 C CA . ASP A 1 185 ? -1.030 2.359 -11.527 1.00 85.25 185 ASP A CA 1
ATOM 1474 C C . ASP A 1 185 ? -0.599 3.676 -10.849 1.00 85.25 185 ASP A C 1
ATOM 1476 O O . ASP A 1 185 ? -1.421 4.550 -10.591 1.00 85.25 185 ASP A O 1
ATOM 1480 N N . LEU A 1 186 ? 0.699 3.840 -10.555 1.00 83.94 186 LEU A N 1
ATOM 1481 C CA . LEU A 1 186 ? 1.267 5.106 -10.074 1.00 83.94 186 LEU A CA 1
ATOM 1482 C C . LEU A 1 186 ? 1.489 6.132 -11.199 1.00 83.94 186 LEU A C 1
ATOM 1484 O O . LEU A 1 186 ? 1.632 7.321 -10.913 1.00 83.94 186 LEU A O 1
ATOM 1488 N N . PHE A 1 187 ? 1.593 5.681 -12.450 1.00 78.62 187 PHE A N 1
ATOM 1489 C CA . PHE A 1 187 ? 1.809 6.517 -13.628 1.00 78.62 187 PHE A CA 1
ATOM 1490 C C . PHE A 1 187 ? 0.512 7.149 -14.145 1.00 78.62 187 PHE A C 1
ATOM 1492 O O . PHE A 1 187 ? 0.535 8.318 -14.520 1.00 78.62 187 PHE A O 1
ATOM 1499 N N . ASP A 1 188 ? -0.605 6.420 -14.093 1.00 73.25 188 ASP A N 1
ATOM 1500 C CA . ASP A 1 188 ? -1.922 6.871 -14.579 1.00 73.25 188 ASP A CA 1
ATOM 1501 C C . ASP A 1 188 ? -2.574 7.971 -13.711 1.00 73.25 188 ASP A C 1
ATOM 1503 O O . ASP A 1 188 ? -3.702 8.399 -13.952 1.00 73.25 188 ASP A O 1
ATOM 1507 N N . GLU A 1 189 ? -1.868 8.465 -12.697 1.00 73.12 189 GLU A N 1
ATOM 1508 C CA . GLU A 1 189 ? -2.357 9.483 -11.776 1.00 73.12 189 GLU A CA 1
ATOM 1509 C C . GLU A 1 189 ? -2.063 10.904 -12.272 1.00 73.12 189 GLU A C 1
ATOM 1511 O O . GLU A 1 189 ? -0.927 11.251 -12.595 1.00 73.12 189 GLU A O 1
ATOM 1516 N N . GLU A 1 190 ? -3.061 11.792 -12.204 1.00 73.44 190 GLU A N 1
ATOM 1517 C CA . GLU A 1 190 ? -2.949 13.210 -12.609 1.00 73.44 190 GLU A CA 1
ATOM 1518 C C . GLU A 1 190 ? -1.972 14.033 -11.741 1.00 73.44 190 GLU A C 1
ATOM 1520 O O . GLU A 1 190 ? -1.697 15.212 -11.983 1.00 73.44 190 GLU A O 1
ATOM 1525 N N . LEU A 1 191 ? -1.415 13.421 -10.699 1.00 73.50 191 LEU A N 1
ATOM 1526 C CA . LEU A 1 191 ? -0.532 14.076 -9.754 1.00 73.50 191 LEU A CA 1
ATOM 1527 C C . LEU A 1 191 ? 0.887 14.110 -10.291 1.00 73.50 191 LEU A C 1
ATOM 1529 O O . LEU A 1 191 ? 1.619 13.122 -10.238 1.00 73.50 191 LEU A O 1
ATOM 1533 N N . SER A 1 192 ? 1.310 15.312 -10.682 1.00 79.75 192 SER A N 1
ATOM 1534 C CA . SER A 1 192 ? 2.663 15.595 -11.175 1.00 79.75 192 SER A CA 1
ATOM 1535 C C . SER A 1 192 ? 3.778 14.973 -10.323 1.00 79.75 192 SER A C 1
ATOM 1537 O O . SER A 1 192 ? 4.802 14.560 -10.860 1.00 79.75 192 SER A O 1
ATOM 1539 N N . GLU A 1 193 ? 3.604 14.877 -9.002 1.00 85.50 193 GLU A N 1
ATOM 1540 C CA . GLU A 1 193 ? 4.622 14.288 -8.131 1.00 85.50 193 GLU A CA 1
ATOM 1541 C C . GLU A 1 193 ? 4.671 12.754 -8.193 1.00 85.50 193 GLU A C 1
ATOM 1543 O O . GLU A 1 193 ? 5.763 12.191 -8.244 1.00 85.50 193 GLU A O 1
ATOM 1548 N N . LEU A 1 194 ? 3.519 12.073 -8.247 1.00 84.44 194 LEU A N 1
ATOM 1549 C CA . LEU A 1 194 ? 3.473 10.617 -8.438 1.00 84.44 194 LEU A CA 1
ATOM 1550 C C . LEU A 1 194 ? 4.076 10.230 -9.783 1.00 84.44 194 LEU A C 1
ATOM 1552 O O . LEU A 1 194 ? 4.901 9.322 -9.839 1.00 84.44 194 LEU A O 1
ATOM 1556 N N . LEU A 1 195 ? 3.758 11.003 -10.821 1.00 83.31 195 LEU A N 1
ATOM 1557 C CA . LEU A 1 195 ? 4.334 10.860 -12.149 1.00 83.31 195 LEU A CA 1
ATOM 1558 C C . LEU A 1 195 ? 5.868 10.969 -12.129 1.00 83.31 195 LEU A C 1
ATOM 1560 O O . LEU A 1 195 ? 6.571 10.133 -12.687 1.00 83.31 195 LEU A O 1
ATOM 1564 N N . LYS A 1 196 ? 6.434 11.978 -11.455 1.00 85.56 196 LYS A N 1
ATOM 1565 C CA . LYS A 1 196 ? 7.900 12.111 -11.342 1.00 85.56 196 LYS A CA 1
ATOM 1566 C C . LYS A 1 196 ? 8.531 10.922 -10.620 1.00 85.56 196 LYS A C 1
ATOM 1568 O O . LYS A 1 196 ? 9.605 10.465 -11.016 1.00 85.56 196 LYS A O 1
ATOM 1573 N N . LEU A 1 197 ? 7.897 10.446 -9.547 1.00 89.50 197 LEU A N 1
ATOM 1574 C CA . LEU A 1 197 ? 8.397 9.317 -8.766 1.00 89.50 197 LEU A CA 1
ATOM 1575 C C . LEU A 1 197 ? 8.314 8.011 -9.562 1.00 89.50 197 LEU A C 1
ATOM 1577 O O . LEU A 1 197 ? 9.299 7.276 -9.586 1.00 89.50 197 LEU A O 1
ATOM 1581 N N . SER A 1 198 ? 7.209 7.754 -10.266 1.00 87.44 198 SER A N 1
ATOM 1582 C CA . SER A 1 198 ? 7.056 6.573 -11.120 1.00 87.44 198 SER A CA 1
ATOM 1583 C C . SER A 1 198 ? 8.089 6.573 -12.245 1.00 87.44 198 SER A C 1
ATOM 1585 O O . SER A 1 198 ? 8.819 5.597 -12.390 1.00 87.44 198 SER A O 1
ATOM 1587 N N . VAL A 1 199 ? 8.290 7.698 -12.943 1.00 86.56 199 VAL A N 1
ATOM 1588 C CA . VAL A 1 199 ? 9.365 7.848 -13.943 1.00 86.56 199 VAL A CA 1
ATOM 1589 C C . VAL A 1 199 ? 10.733 7.514 -13.354 1.00 86.56 199 VAL A C 1
ATOM 1591 O O . VAL A 1 199 ? 11.514 6.788 -13.967 1.00 86.56 199 VAL A O 1
ATOM 1594 N N . ARG A 1 200 ? 11.033 8.019 -12.153 1.00 89.75 200 ARG A N 1
ATOM 1595 C CA . ARG A 1 200 ? 12.307 7.747 -11.482 1.00 89.75 200 ARG A CA 1
ATOM 1596 C C . ARG A 1 200 ? 12.484 6.261 -11.171 1.00 89.75 200 ARG A C 1
ATOM 1598 O O . ARG A 1 200 ? 13.564 5.738 -11.420 1.00 89.75 200 ARG A O 1
ATOM 1605 N N . ILE A 1 201 ? 11.438 5.594 -10.680 1.00 89.44 201 ILE A N 1
ATOM 1606 C CA . ILE A 1 201 ? 11.435 4.145 -10.434 1.00 89.44 201 ILE A CA 1
ATOM 1607 C C . ILE A 1 201 ? 11.754 3.393 -11.731 1.00 89.44 201 ILE A C 1
ATOM 1609 O O . ILE A 1 201 ? 12.667 2.569 -11.756 1.00 89.44 201 ILE A O 1
ATOM 1613 N N . ILE A 1 202 ? 11.054 3.724 -12.822 1.00 87.62 202 ILE A N 1
ATOM 1614 C CA . ILE A 1 202 ? 11.232 3.080 -14.130 1.00 87.62 202 ILE A CA 1
ATOM 1615 C C . ILE A 1 202 ? 12.666 3.245 -14.634 1.00 87.62 202 ILE A C 1
ATOM 1617 O O . ILE A 1 202 ? 13.290 2.267 -15.044 1.00 87.62 202 ILE A O 1
ATOM 1621 N N . LEU A 1 203 ? 13.207 4.465 -14.584 1.00 86.62 203 LEU A N 1
ATOM 1622 C CA . LEU A 1 203 ? 14.571 4.739 -15.035 1.00 86.62 203 LEU A CA 1
ATOM 1623 C C . LEU A 1 203 ? 15.598 3.917 -14.253 1.00 86.62 203 LEU A C 1
ATOM 1625 O O . LEU A 1 203 ? 16.463 3.295 -14.865 1.00 86.62 203 LEU A O 1
ATOM 1629 N N . THR A 1 204 ? 15.470 3.843 -12.926 1.00 89.75 204 THR A N 1
ATOM 1630 C CA . THR A 1 204 ? 16.381 3.047 -12.093 1.00 89.75 204 THR A CA 1
ATOM 1631 C C . THR A 1 204 ? 16.298 1.551 -12.420 1.00 89.75 204 THR A C 1
ATOM 1633 O O . THR A 1 204 ? 17.330 0.892 -12.549 1.00 89.75 204 THR A O 1
ATOM 1636 N N . ILE A 1 205 ? 15.099 1.006 -12.644 1.00 89.06 205 ILE A N 1
ATOM 1637 C CA . ILE A 1 205 ? 14.918 -0.392 -13.075 1.00 89.06 205 ILE A CA 1
ATOM 1638 C C . ILE A 1 205 ? 15.601 -0.645 -14.428 1.00 89.06 205 ILE A C 1
ATOM 1640 O O . ILE A 1 205 ? 16.356 -1.606 -14.580 1.00 89.06 205 ILE A O 1
ATOM 1644 N N . VAL A 1 206 ? 15.389 0.240 -15.405 1.00 85.31 206 VAL A N 1
ATOM 1645 C CA . VAL A 1 206 ? 15.996 0.135 -16.741 1.00 85.31 206 VAL A CA 1
ATOM 1646 C C . VAL A 1 206 ? 17.526 0.205 -16.665 1.00 85.31 206 VAL A C 1
ATOM 1648 O O . VAL A 1 206 ? 18.208 -0.557 -17.349 1.00 85.31 206 VAL A O 1
ATOM 1651 N N . GLU A 1 207 ? 18.082 1.054 -15.799 1.00 86.44 207 GLU A N 1
ATOM 1652 C CA . GLU A 1 207 ? 19.524 1.119 -15.530 1.00 86.44 207 GLU A CA 1
ATOM 1653 C C . GLU A 1 207 ? 20.065 -0.183 -14.924 1.00 86.44 207 GLU A C 1
ATOM 1655 O O . GLU A 1 207 ? 21.130 -0.660 -15.325 1.00 86.44 207 GLU A O 1
ATOM 1660 N N . HIS A 1 208 ? 19.350 -0.787 -13.968 1.00 87.25 208 HIS A N 1
ATOM 1661 C CA . HIS A 1 208 ? 19.717 -2.098 -13.431 1.00 87.25 208 HIS A CA 1
ATOM 1662 C C . HIS A 1 208 ? 19.714 -3.174 -14.519 1.00 87.25 208 HIS A C 1
ATOM 1664 O O . HIS A 1 208 ? 20.657 -3.963 -14.588 1.00 87.25 208 HIS A O 1
ATOM 1670 N N . HIS A 1 209 ? 18.706 -3.177 -15.390 1.00 83.62 209 HIS A N 1
ATOM 1671 C CA . HIS A 1 209 ? 18.599 -4.157 -16.465 1.00 83.62 209 HIS A CA 1
ATOM 1672 C C . HIS A 1 209 ? 19.710 -4.002 -17.505 1.00 83.62 209 HIS A C 1
ATOM 1674 O O . HIS A 1 209 ? 20.367 -4.979 -17.856 1.00 83.62 209 HIS A O 1
ATOM 1680 N N . HIS A 1 210 ? 19.984 -2.772 -17.949 1.00 78.94 210 HIS A N 1
ATOM 1681 C CA . HIS A 1 210 ? 21.069 -2.496 -18.893 1.00 78.94 210 HIS A CA 1
ATOM 1682 C C . HIS A 1 210 ? 22.445 -2.868 -18.345 1.00 78.94 210 HIS A C 1
ATOM 1684 O O . HIS A 1 210 ? 23.299 -3.329 -19.096 1.00 78.94 210 HIS A O 1
ATOM 1690 N N . ALA A 1 211 ? 22.652 -2.696 -17.040 1.00 81.62 211 ALA A N 1
ATOM 1691 C CA . ALA A 1 211 ? 23.865 -3.135 -16.364 1.00 81.6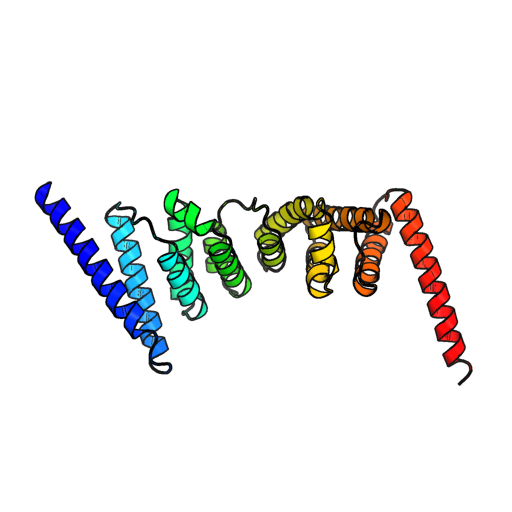2 211 ALA A CA 1
ATOM 1692 C C . ALA A 1 211 ? 23.947 -4.668 -16.192 1.00 81.62 211 ALA A C 1
ATOM 1694 O O . ALA A 1 211 ? 24.891 -5.149 -15.572 1.00 81.62 211 ALA A O 1
ATOM 1695 N N . GLY A 1 212 ? 22.953 -5.431 -16.667 1.00 84.62 212 GLY A N 1
ATOM 1696 C CA . GLY A 1 212 ? 22.865 -6.880 -16.479 1.00 84.62 212 GLY A CA 1
ATOM 1697 C C . GLY A 1 212 ? 22.619 -7.296 -15.026 1.00 84.62 212 GLY A C 1
ATOM 1698 O O . GLY A 1 212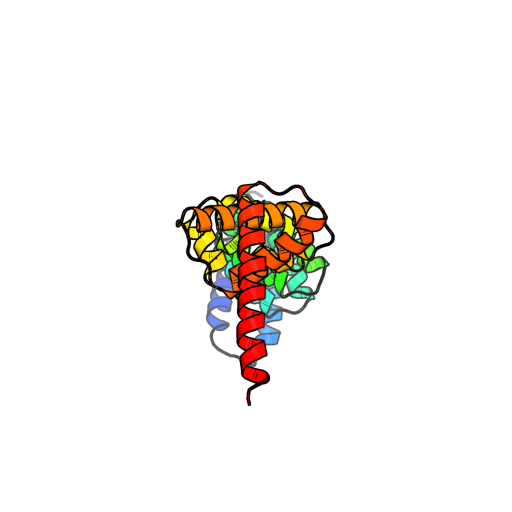 ? 22.814 -8.456 -14.684 1.00 84.62 212 GLY A O 1
ATOM 1699 N N . ARG A 1 213 ? 22.215 -6.357 -14.157 1.00 82.06 213 ARG A N 1
ATOM 1700 C CA . ARG A 1 213 ? 21.992 -6.608 -12.723 1.00 82.06 213 ARG A CA 1
ATOM 1701 C C . ARG A 1 213 ? 20.630 -7.229 -12.439 1.00 82.06 213 ARG A C 1
ATOM 1703 O O . ARG A 1 213 ? 20.472 -7.826 -11.382 1.00 82.06 213 ARG A O 1
ATOM 1710 N N . ILE A 1 214 ? 19.672 -7.056 -13.351 1.00 86.50 214 ILE A N 1
ATOM 1711 C CA . ILE A 1 214 ? 18.344 -7.670 -13.274 1.00 86.50 214 ILE A CA 1
ATOM 1712 C C . ILE A 1 214 ? 17.898 -8.183 -14.647 1.00 86.50 214 ILE A C 1
ATOM 1714 O O . ILE A 1 214 ? 18.188 -7.574 -15.683 1.00 86.50 214 ILE A O 1
ATOM 1718 N N . ALA A 1 215 ? 17.149 -9.278 -14.659 1.00 84.12 215 ALA A N 1
ATOM 1719 C CA . ALA A 1 215 ? 16.426 -9.761 -15.828 1.00 84.12 215 ALA A CA 1
ATOM 1720 C C . ALA A 1 215 ? 14.994 -9.217 -15.785 1.00 84.12 215 ALA A C 1
ATOM 1722 O O . ALA A 1 215 ? 14.339 -9.293 -14.755 1.00 84.12 215 ALA A O 1
ATOM 1723 N N . MET A 1 216 ? 14.485 -8.664 -16.882 1.00 81.81 216 MET A N 1
ATOM 1724 C CA . MET A 1 216 ? 13.094 -8.207 -16.939 1.00 81.81 216 MET A CA 1
ATOM 1725 C C . MET A 1 216 ? 12.259 -9.171 -17.776 1.00 81.81 216 MET A C 1
ATOM 1727 O O . MET A 1 216 ? 12.686 -9.583 -18.856 1.00 81.81 216 MET A O 1
ATOM 1731 N N . HIS A 1 217 ? 11.057 -9.497 -17.299 1.00 79.31 217 HIS A N 1
ATOM 1732 C CA . HIS A 1 217 ? 10.085 -10.231 -18.103 1.00 79.31 217 HIS A CA 1
ATOM 1733 C C . HIS A 1 217 ? 9.726 -9.417 -19.366 1.00 79.31 217 HIS A C 1
ATOM 1735 O O . HIS A 1 217 ? 9.563 -8.199 -19.255 1.00 79.31 217 HIS A O 1
ATOM 1741 N N . PRO A 1 218 ? 9.560 -10.033 -20.553 1.00 77.75 218 PRO A N 1
ATOM 1742 C CA . PRO A 1 218 ? 9.230 -9.308 -21.785 1.00 77.75 218 PRO A CA 1
ATOM 1743 C C . PRO A 1 218 ? 8.025 -8.365 -21.646 1.00 77.75 218 PRO A C 1
ATOM 1745 O O . PRO A 1 218 ? 8.106 -7.208 -22.050 1.00 77.75 218 PRO A O 1
ATOM 1748 N N . ASP A 1 219 ? 6.956 -8.809 -20.980 1.00 77.62 219 ASP A N 1
ATOM 1749 C CA . ASP A 1 219 ? 5.769 -7.975 -20.732 1.00 77.62 219 ASP A CA 1
ATOM 1750 C C . ASP A 1 219 ? 6.077 -6.734 -19.880 1.00 77.62 219 ASP A C 1
ATOM 1752 O O . ASP A 1 219 ? 5.539 -5.656 -20.130 1.00 77.62 219 ASP A O 1
ATOM 1756 N N . ALA A 1 220 ? 6.962 -6.867 -18.885 1.00 77.12 220 ALA A N 1
ATOM 1757 C CA . ALA A 1 220 ? 7.395 -5.754 -18.046 1.00 77.12 220 ALA A CA 1
ATOM 1758 C C . ALA A 1 220 ? 8.199 -4.743 -18.868 1.00 77.12 220 ALA A C 1
ATOM 1760 O O . ALA A 1 220 ? 7.949 -3.543 -18.792 1.00 77.12 220 ALA A O 1
ATOM 1761 N N . ILE A 1 221 ? 9.116 -5.229 -19.711 1.00 78.94 221 ILE A N 1
ATOM 1762 C CA . ILE A 1 221 ? 9.869 -4.387 -20.647 1.00 78.94 221 ILE A CA 1
ATOM 1763 C C . ILE A 1 221 ? 8.898 -3.614 -21.539 1.00 78.94 221 ILE A C 1
ATOM 1765 O O . ILE A 1 221 ? 9.031 -2.401 -21.708 1.00 78.94 221 ILE A O 1
ATOM 1769 N N . ASP A 1 222 ? 7.909 -4.310 -22.097 1.00 80.31 222 ASP A N 1
ATOM 1770 C CA . ASP A 1 222 ? 6.993 -3.719 -23.054 1.00 80.31 222 ASP A CA 1
ATOM 1771 C C . ASP A 1 222 ? 6.076 -2.655 -22.444 1.00 80.31 222 ASP A C 1
ATOM 1773 O O . ASP A 1 222 ? 5.823 -1.631 -23.088 1.00 80.31 222 ASP A O 1
ATOM 1777 N N . MET A 1 223 ? 5.639 -2.886 -21.208 1.00 81.50 223 MET A N 1
ATOM 1778 C CA . MET A 1 223 ? 4.849 -1.973 -20.387 1.00 81.50 223 MET A CA 1
ATOM 1779 C C . MET A 1 223 ? 5.655 -0.730 -19.989 1.00 81.50 223 MET A C 1
ATOM 1781 O O . MET A 1 223 ? 5.232 0.396 -20.251 1.00 81.50 223 MET A O 1
ATOM 1785 N N . LEU A 1 224 ? 6.855 -0.922 -19.432 1.00 80.81 224 LEU A N 1
ATOM 1786 C CA . LEU A 1 224 ? 7.720 0.171 -18.982 1.00 80.81 224 LEU A CA 1
ATOM 1787 C C . LEU A 1 224 ? 8.197 1.052 -20.142 1.00 80.81 224 LEU A C 1
ATOM 1789 O O . LEU A 1 224 ? 8.246 2.277 -20.019 1.00 80.81 224 LEU A O 1
ATOM 1793 N N . LEU A 1 225 ? 8.519 0.451 -21.290 1.00 78.31 225 LEU A N 1
ATOM 1794 C CA . LEU A 1 225 ? 8.901 1.206 -22.482 1.00 78.31 225 LEU A CA 1
ATOM 1795 C C . LEU A 1 225 ? 7.707 1.884 -23.153 1.00 78.31 225 LEU A C 1
ATOM 1797 O O . LEU A 1 225 ? 7.894 2.945 -23.741 1.00 78.31 225 LEU A O 1
ATOM 1801 N N . GLY A 1 226 ? 6.498 1.321 -23.044 1.00 81.50 226 GLY A N 1
ATOM 1802 C CA . GLY A 1 226 ? 5.257 2.006 -23.420 1.00 81.50 226 GLY A CA 1
ATOM 1803 C C . GLY A 1 226 ? 5.120 3.333 -22.676 1.00 81.50 226 GLY A C 1
ATOM 1804 O O . GLY A 1 226 ? 5.118 4.386 -23.309 1.00 81.50 226 GLY A O 1
ATOM 1805 N N . ILE A 1 227 ? 5.181 3.274 -21.343 1.00 79.69 227 ILE A N 1
ATOM 1806 C CA . ILE A 1 227 ? 5.138 4.452 -20.466 1.00 79.69 227 ILE A CA 1
ATOM 1807 C C . ILE A 1 227 ? 6.221 5.468 -20.844 1.00 79.69 227 ILE A C 1
ATOM 1809 O O . ILE A 1 227 ? 5.936 6.646 -21.061 1.00 79.69 227 ILE A O 1
ATOM 1813 N N . LEU A 1 228 ? 7.476 5.023 -20.988 1.00 77.88 228 LEU A N 1
ATOM 1814 C CA . LEU A 1 228 ? 8.574 5.909 -21.385 1.00 77.88 228 LEU A CA 1
ATOM 1815 C C . LEU A 1 228 ? 8.334 6.562 -22.746 1.00 77.88 228 LEU A C 1
ATOM 1817 O O . LEU A 1 228 ? 8.671 7.731 -22.909 1.00 77.88 228 LEU A O 1
ATOM 1821 N N . MET A 1 229 ? 7.757 5.862 -23.723 1.00 77.75 229 MET A N 1
ATOM 1822 C CA . MET A 1 229 ? 7.434 6.468 -25.017 1.00 77.75 229 MET A CA 1
ATOM 1823 C C . MET A 1 229 ? 6.381 7.569 -24.896 1.00 77.75 229 MET A C 1
ATOM 1825 O O . MET A 1 229 ? 6.551 8.604 -25.541 1.00 77.75 229 MET A O 1
ATOM 1829 N N . ASP A 1 230 ? 5.365 7.374 -24.058 1.00 75.44 230 ASP A N 1
ATOM 1830 C CA . ASP A 1 230 ? 4.302 8.357 -23.831 1.00 75.44 230 ASP A CA 1
ATOM 1831 C C . ASP A 1 230 ? 4.853 9.612 -23.129 1.00 75.44 230 ASP A C 1
ATOM 1833 O O . ASP A 1 230 ? 4.558 10.746 -23.519 1.00 75.44 230 ASP A O 1
ATOM 1837 N N . ILE A 1 231 ? 5.778 9.427 -22.179 1.00 71.12 231 ILE A N 1
ATOM 1838 C CA . ILE A 1 231 ? 6.517 10.526 -21.531 1.00 71.12 231 ILE A CA 1
ATOM 1839 C C . ILE A 1 231 ? 7.519 11.182 -22.486 1.00 71.12 231 ILE A C 1
ATOM 1841 O O . ILE A 1 231 ? 7.798 12.374 -22.379 1.00 71.12 231 ILE A O 1
ATOM 1845 N N . GLY A 1 232 ? 8.115 10.414 -23.398 1.00 64.62 232 GLY A N 1
ATOM 1846 C CA . GLY A 1 232 ? 9.175 10.853 -24.305 1.00 64.62 232 GLY A CA 1
ATOM 1847 C C . GLY A 1 232 ? 8.754 11.946 -25.276 1.00 64.62 232 GLY A C 1
ATOM 1848 O O . GLY A 1 232 ? 9.597 12.735 -25.701 1.00 64.62 232 GLY A O 1
ATOM 1849 N N . SER A 1 233 ? 7.458 12.042 -25.572 1.00 58.38 233 SER A N 1
ATOM 1850 C CA . SER A 1 233 ? 6.860 13.206 -26.239 1.00 58.38 233 SER A CA 1
ATOM 1851 C C . SER A 1 233 ? 7.017 14.502 -25.432 1.00 58.38 233 SER A C 1
ATOM 1853 O O . SER A 1 233 ? 7.006 15.584 -26.010 1.00 58.38 233 SER A O 1
ATOM 1855 N N . CYS A 1 234 ? 7.183 14.394 -24.113 1.00 48.84 234 CYS A N 1
ATOM 1856 C CA . CYS A 1 234 ? 7.072 15.484 -23.148 1.00 48.84 234 CYS A CA 1
ATOM 1857 C C . CYS A 1 234 ? 8.386 15.800 -22.400 1.00 48.84 234 CYS A C 1
ATOM 1859 O O . CYS A 1 234 ? 8.507 16.888 -21.840 1.00 48.84 234 CYS A O 1
ATOM 1861 N N . VAL A 1 235 ? 9.384 14.898 -22.364 1.00 55.75 235 VAL A N 1
ATOM 1862 C CA . VAL A 1 235 ? 10.601 15.063 -21.534 1.00 55.75 235 VAL A CA 1
ATOM 1863 C C . VAL A 1 235 ? 11.891 14.678 -22.276 1.00 55.75 235 VAL A C 1
ATOM 1865 O O . VAL A 1 235 ? 11.980 13.637 -22.927 1.00 55.75 235 VAL A O 1
ATOM 1868 N N . ARG A 1 236 ? 12.955 15.489 -22.130 1.00 58.38 236 ARG A N 1
ATOM 1869 C CA . ARG A 1 236 ? 14.315 15.147 -22.599 1.00 58.38 236 ARG A CA 1
ATOM 1870 C C . ARG A 1 236 ? 14.866 13.952 -21.810 1.00 58.38 236 ARG A C 1
ATOM 1872 O O . ARG A 1 236 ? 15.412 14.125 -20.727 1.00 58.38 236 ARG A O 1
ATOM 1879 N N . MET A 1 237 ? 14.784 12.751 -22.379 1.00 57.91 237 MET A N 1
ATOM 1880 C CA . MET A 1 237 ? 15.387 11.549 -21.784 1.00 57.91 237 MET A CA 1
ATOM 1881 C C . MET A 1 237 ? 16.924 11.537 -21.880 1.00 57.91 237 MET A C 1
ATOM 1883 O O . MET A 1 237 ? 17.464 12.089 -22.852 1.00 57.91 237 MET A O 1
ATOM 1887 N N . PRO A 1 238 ? 17.632 10.842 -20.965 1.00 58.16 238 PRO A N 1
ATOM 1888 C CA . PRO A 1 238 ? 19.059 10.555 -21.100 1.00 58.16 238 PRO A CA 1
ATOM 1889 C C . PRO A 1 238 ? 19.383 9.842 -22.428 1.00 58.16 238 PRO A C 1
ATOM 1891 O O . PRO A 1 238 ? 18.561 9.054 -22.909 1.00 58.16 238 PRO A O 1
ATOM 1894 N N . PRO A 1 239 ? 20.563 10.075 -23.035 1.00 62.81 239 PRO A N 1
ATOM 1895 C CA . PRO A 1 239 ? 20.920 9.495 -24.332 1.00 62.81 239 PRO A CA 1
ATOM 1896 C C . PRO A 1 239 ? 20.864 7.964 -24.357 1.00 62.81 239 PRO A C 1
ATOM 1898 O O . PRO A 1 239 ? 20.393 7.400 -25.341 1.00 62.81 239 PRO A O 1
ATOM 1901 N N . GLN A 1 240 ? 21.279 7.290 -23.275 1.00 58.47 240 GLN A N 1
ATOM 1902 C CA . GLN A 1 240 ? 21.279 5.822 -23.218 1.00 58.47 240 GLN A CA 1
ATOM 1903 C C . GLN A 1 240 ? 19.856 5.246 -23.291 1.00 58.47 240 GLN A C 1
ATOM 1905 O O . GLN A 1 240 ? 19.602 4.309 -24.045 1.00 58.47 240 GLN A O 1
ATOM 1910 N N . VAL A 1 241 ? 18.911 5.862 -22.574 1.00 58.62 241 VAL A N 1
ATOM 1911 C CA . VAL A 1 241 ? 17.493 5.467 -22.568 1.00 58.62 241 VAL A CA 1
ATOM 1912 C C . VAL A 1 241 ? 16.852 5.757 -23.923 1.00 58.62 241 VAL A C 1
ATOM 1914 O O . VAL A 1 241 ? 16.111 4.934 -24.456 1.00 58.62 241 VAL A O 1
ATOM 1917 N N . ARG A 1 242 ? 17.200 6.895 -24.537 1.00 61.59 242 ARG A N 1
ATOM 1918 C CA . ARG A 1 242 ? 16.746 7.252 -25.886 1.00 61.59 242 ARG A CA 1
ATOM 1919 C C . ARG A 1 242 ? 17.161 6.201 -26.917 1.00 61.59 242 ARG A C 1
ATOM 1921 O O . ARG A 1 242 ? 16.327 5.765 -27.706 1.00 61.59 242 ARG A O 1
ATOM 1928 N N . SER A 1 243 ? 18.417 5.758 -26.877 1.00 56.47 243 SER A N 1
ATOM 1929 C CA . SER A 1 243 ? 18.929 4.708 -27.763 1.00 56.47 243 SER A CA 1
ATOM 1930 C C . SER A 1 243 ? 18.213 3.376 -27.547 1.00 56.47 243 SER A C 1
ATOM 1932 O O . SER A 1 243 ? 17.811 2.744 -28.521 1.00 56.47 243 SER A O 1
ATOM 1934 N N . ALA A 1 244 ? 17.976 2.981 -26.293 1.00 58.47 244 ALA A N 1
ATOM 1935 C CA . ALA A 1 244 ? 17.238 1.762 -25.969 1.00 58.47 244 ALA A CA 1
ATOM 1936 C C . ALA A 1 244 ? 15.794 1.800 -26.499 1.00 58.47 244 ALA A C 1
ATOM 1938 O O . ALA A 1 244 ? 15.375 0.876 -27.192 1.00 58.47 244 ALA A O 1
ATOM 1939 N N . VAL A 1 245 ? 15.064 2.900 -26.274 1.00 61.22 245 VAL A N 1
ATOM 1940 C CA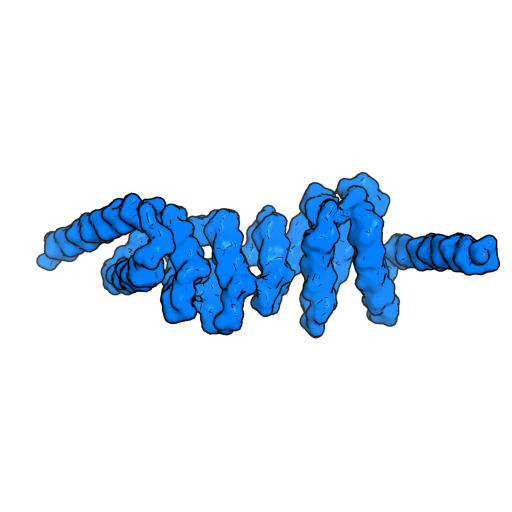 . VAL A 1 245 ? 13.689 3.097 -26.776 1.00 61.22 245 VAL A CA 1
ATOM 1941 C C . VAL A 1 245 ? 13.640 3.055 -28.307 1.00 61.22 245 VAL A C 1
ATOM 1943 O O . VAL A 1 245 ? 12.748 2.434 -28.890 1.00 61.22 245 VAL A O 1
ATOM 1946 N N . VAL A 1 246 ? 14.607 3.681 -28.984 1.00 59.41 246 VAL A N 1
ATOM 1947 C CA . VAL A 1 246 ? 14.695 3.678 -30.454 1.00 59.41 246 VAL A CA 1
ATOM 1948 C C . VAL A 1 246 ? 14.978 2.274 -30.995 1.00 59.41 246 VAL A C 1
ATOM 1950 O O . VAL A 1 246 ? 14.292 1.830 -31.918 1.00 59.41 246 VAL A O 1
ATOM 1953 N N . ILE A 1 247 ? 15.934 1.553 -30.401 1.00 56.12 247 ILE A N 1
ATOM 1954 C CA . ILE A 1 247 ? 16.260 0.168 -30.771 1.00 56.12 247 ILE A CA 1
ATOM 1955 C C . ILE A 1 247 ? 15.039 -0.733 -30.565 1.00 56.12 247 ILE A C 1
ATOM 1957 O O . ILE A 1 247 ? 14.701 -1.535 -31.435 1.00 56.12 247 ILE A O 1
ATOM 1961 N N . GLN A 1 248 ? 14.312 -0.567 -29.463 1.00 60.81 248 GLN A N 1
ATOM 1962 C CA . GLN A 1 248 ? 13.150 -1.396 -29.165 1.00 60.81 248 GLN A CA 1
ATOM 1963 C C . GLN A 1 248 ? 11.958 -1.083 -30.093 1.00 60.81 248 GLN A C 1
ATOM 1965 O O . GLN A 1 248 ? 11.314 -2.008 -30.597 1.00 60.81 248 GLN A O 1
ATOM 1970 N N . ARG A 1 249 ? 11.728 0.194 -30.453 1.00 61.91 249 ARG A N 1
ATOM 1971 C CA . ARG A 1 249 ? 10.793 0.581 -31.536 1.00 61.91 249 ARG A CA 1
ATOM 1972 C C . ARG A 1 249 ? 11.149 -0.086 -32.861 1.00 61.91 249 ARG A C 1
ATOM 1974 O O . ARG A 1 249 ? 10.257 -0.557 -33.570 1.00 61.91 249 ARG A O 1
ATOM 1981 N N . PHE A 1 250 ? 12.435 -0.116 -33.200 1.00 48.41 250 PHE A N 1
ATOM 1982 C CA . PHE A 1 250 ? 12.924 -0.753 -34.417 1.00 48.41 250 PHE A CA 1
ATOM 1983 C C . PHE A 1 250 ? 12.668 -2.269 -34.401 1.00 48.41 250 PHE A C 1
ATOM 1985 O O . PHE A 1 250 ? 12.126 -2.810 -35.366 1.00 48.41 250 PHE A O 1
ATOM 1992 N N . LEU A 1 251 ? 12.952 -2.942 -33.283 1.00 56.84 251 LEU A N 1
ATOM 1993 C CA . LEU A 1 251 ? 12.700 -4.376 -33.113 1.00 56.84 251 LEU A CA 1
ATOM 1994 C C . LEU A 1 251 ? 11.203 -4.724 -33.166 1.00 56.84 251 LEU A C 1
ATOM 1996 O O . LEU A 1 251 ? 10.825 -5.662 -33.868 1.00 56.84 251 LEU A O 1
ATOM 2000 N N . ARG A 1 252 ? 10.327 -3.936 -32.524 1.00 64.81 252 ARG A N 1
ATOM 2001 C CA . ARG A 1 252 ? 8.865 -4.130 -32.608 1.00 64.81 252 ARG A CA 1
ATOM 2002 C C . ARG A 1 252 ? 8.336 -3.968 -34.031 1.00 64.81 252 ARG A C 1
ATOM 2004 O O . ARG A 1 252 ? 7.505 -4.763 -34.466 1.00 64.81 252 ARG A O 1
ATOM 2011 N N . ARG A 1 253 ? 8.819 -2.965 -34.778 1.00 59.56 253 ARG A N 1
ATOM 2012 C CA . ARG A 1 253 ? 8.459 -2.797 -36.198 1.00 59.56 253 ARG A CA 1
ATOM 2013 C C . ARG A 1 253 ? 8.906 -4.000 -37.022 1.00 59.56 253 ARG A C 1
ATOM 2015 O O . ARG A 1 253 ? 8.120 -4.511 -37.811 1.00 59.56 253 ARG A O 1
ATOM 2022 N N . ARG A 1 254 ? 10.121 -4.497 -36.789 1.00 58.44 254 ARG A N 1
ATOM 2023 C CA . ARG A 1 254 ? 10.654 -5.671 -37.488 1.00 58.44 254 ARG A CA 1
ATOM 2024 C C . ARG A 1 254 ? 9.843 -6.943 -37.209 1.00 58.44 254 ARG A C 1
ATOM 2026 O O . ARG A 1 254 ? 9.575 -7.691 -38.143 1.00 58.44 254 ARG A O 1
ATOM 2033 N N . ASN A 1 255 ? 9.415 -7.166 -35.966 1.00 62.94 255 ASN A N 1
ATOM 2034 C CA . ASN A 1 255 ? 8.595 -8.329 -35.605 1.00 62.94 255 ASN A CA 1
ATOM 2035 C C . ASN A 1 255 ? 7.153 -8.227 -36.126 1.00 62.94 255 ASN A C 1
ATOM 2037 O O . ASN A 1 255 ? 6.610 -9.226 -36.584 1.00 62.94 255 ASN A O 1
ATOM 2041 N N . LYS A 1 256 ? 6.551 -7.027 -36.148 1.00 67.31 256 LYS A N 1
ATOM 2042 C CA . LYS A 1 256 ? 5.248 -6.817 -36.806 1.00 67.31 256 LYS A CA 1
ATOM 2043 C C . LYS A 1 256 ? 5.299 -7.090 -38.310 1.00 67.31 256 LYS A C 1
ATOM 2045 O O . LYS A 1 256 ? 4.344 -7.639 -38.839 1.00 67.31 256 LYS A O 1
ATOM 2050 N N . ILE A 1 257 ? 6.394 -6.725 -38.982 1.00 64.00 257 ILE A N 1
ATOM 2051 C CA . ILE A 1 257 ? 6.581 -7.013 -40.413 1.00 64.00 257 ILE A CA 1
ATOM 2052 C C . ILE A 1 257 ? 6.676 -8.526 -40.641 1.00 64.00 257 ILE A C 1
ATOM 2054 O O . ILE A 1 257 ? 5.954 -9.047 -41.480 1.00 64.00 257 ILE A O 1
ATOM 2058 N N . LYS A 1 258 ? 7.472 -9.245 -39.836 1.00 60.62 258 LYS A N 1
ATOM 2059 C CA . LYS A 1 258 ? 7.574 -10.711 -39.935 1.00 60.62 258 LYS A CA 1
ATOM 2060 C C . LYS A 1 258 ? 6.229 -11.418 -39.730 1.00 60.62 258 LYS A C 1
ATOM 2062 O O . LYS A 1 258 ? 5.833 -12.206 -40.574 1.00 60.62 258 LYS A O 1
ATOM 2067 N N . ASN A 1 259 ? 5.493 -11.073 -38.672 1.00 57.03 259 ASN A N 1
ATOM 2068 C CA . ASN A 1 259 ? 4.207 -11.718 -38.381 1.00 57.03 259 ASN A CA 1
ATOM 2069 C C . ASN A 1 259 ? 3.086 -11.284 -39.350 1.00 57.03 259 ASN A C 1
ATOM 2071 O O . ASN A 1 259 ? 2.108 -12.002 -39.531 1.00 57.03 259 ASN A O 1
ATOM 2075 N N . G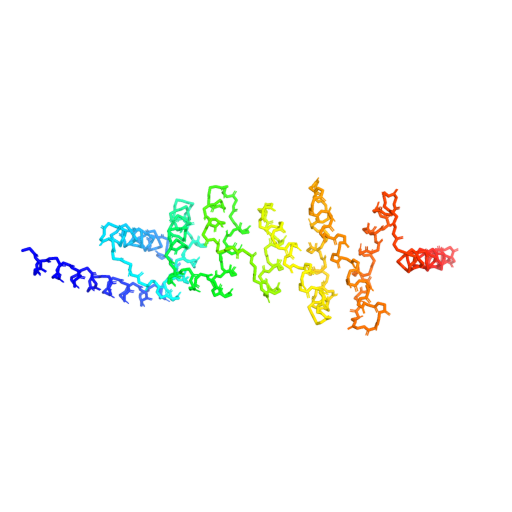LY A 1 260 ? 3.202 -10.101 -39.963 1.00 53.97 260 GLY A N 1
ATOM 2076 C CA . GLY A 1 260 ? 2.266 -9.621 -40.982 1.00 53.97 260 GLY A CA 1
ATOM 2077 C C . GLY A 1 260 ? 2.464 -10.273 -42.353 1.00 53.97 260 GLY A C 1
ATOM 2078 O O . GLY A 1 260 ? 1.493 -10.411 -43.097 1.00 53.97 260 GLY A O 1
ATOM 2079 N N . ASP A 1 261 ? 3.687 -10.699 -42.677 1.00 53.94 261 ASP A N 1
ATOM 2080 C CA . ASP A 1 261 ? 3.993 -11.423 -43.917 1.00 53.94 261 ASP A CA 1
ATOM 2081 C C . ASP A 1 261 ? 3.534 -12.890 -43.865 1.00 53.94 261 ASP A C 1
ATOM 2083 O O . ASP A 1 261 ? 3.118 -13.431 -44.892 1.00 53.94 261 ASP A O 1
ATOM 2087 N N . ASP A 1 262 ? 3.509 -13.508 -42.680 1.00 52.84 262 ASP A N 1
ATOM 2088 C CA . ASP A 1 262 ? 3.002 -14.876 -42.498 1.00 52.84 262 ASP A CA 1
ATOM 2089 C C . ASP A 1 262 ? 1.476 -14.966 -42.699 1.00 52.84 262 ASP A C 1
ATOM 2091 O O . ASP A 1 262 ? 0.977 -15.948 -43.242 1.00 52.84 262 ASP A O 1
ATOM 2095 N N . HIS A 1 263 ? 0.726 -13.905 -42.379 1.00 51.25 263 HIS A N 1
ATOM 2096 C CA . HIS A 1 263 ? -0.721 -13.831 -42.638 1.00 51.25 263 HIS A CA 1
ATOM 2097 C C . HIS A 1 263 ? -1.098 -13.472 -44.082 1.00 51.25 263 HIS A C 1
ATOM 2099 O O . HIS A 1 263 ? -2.265 -13.585 -44.444 1.00 51.25 263 HIS A O 1
ATOM 2105 N N . LYS A 1 264 ? -0.145 -13.041 -44.918 1.00 51.62 264 LYS A N 1
ATOM 2106 C CA . LYS A 1 264 ? -0.378 -12.803 -46.355 1.00 51.62 264 LYS A CA 1
ATOM 2107 C C . LYS A 1 264 ? -0.029 -14.006 -47.235 1.00 51.62 264 LYS A C 1
ATOM 2109 O O . LYS A 1 264 ? -0.214 -13.932 -48.447 1.00 51.62 264 LYS A O 1
ATOM 2114 N N . LYS A 1 265 ? 0.505 -15.081 -46.647 1.00 51.66 265 LYS A N 1
ATOM 2115 C CA . LYS A 1 265 ? 0.910 -16.312 -47.347 1.00 51.66 265 LYS A CA 1
ATOM 2116 C C . LYS A 1 265 ? 0.086 -17.552 -46.971 1.00 51.66 265 LYS A C 1
ATOM 2118 O O . LYS A 1 265 ? 0.389 -18.625 -47.488 1.00 51.66 265 LYS A O 1
ATOM 2123 N N . ALA A 1 266 ? -0.926 -17.405 -46.118 1.00 45.62 266 ALA A N 1
ATOM 2124 C CA . ALA A 1 266 ? -1.958 -18.409 -45.851 1.00 45.62 266 ALA A CA 1
ATOM 2125 C C . ALA A 1 266 ? -3.266 -17.981 -46.525 1.00 45.62 266 ALA A C 1
ATOM 2127 O O . ALA A 1 266 ? -3.976 -18.876 -47.029 1.00 45.62 266 ALA A O 1
#

InterPro domains:
  IPR011989 Armadillo-like helical [G3DSA:1.25.10.10] (2-252)
  IPR016024 Armadillo-type fold [SSF48371] (36-230)

Foldseek 3Di:
DVVVLVVVVVVLVVCVCVVCVVLVVPQVPDDVVNQVSLVVVLVVVLVNLVCCVVNVPPPLDDLVNLVVLLVSLVVHDPVSLLSSLQSLLVLCVDPSSVVSCPPPVNLLSLLCSQAVDPDPSSNVSSVSSHDQQPDLDLVSLLSQLNGPDPVSVLSSLVSLLVNLLDLVSLQVCQVDPSSLVSLVSLCPDPDPSSVVSSLSNLVSSVVCVVVVNHDGDPVSVVSSLVSVVVCVVPDDDDPVNVVVSVVVVVVVVVVCVVVVVVVVVD

Sequence (266 aa):
EKKNERLESLLLRGLVRILIGSHIQQSVQSVEEQREEDEVATTLLLMLCRLCREARQIFSFNKAYITVLLNAAQRSSLKAMRNIASILQQLSMDPKSCEHLQNGEAMLQIIRFLRDTDDSEVRTQARMAMPRFGSDNFKINENLARTRDQRCRLEAARGLVVDVRYAEHAQKLVDSSASCRVIVDLFDEELSELLKLSVRIILTIVEHHHAGRIAMHPDAIDMLLGILMDIGSCVRMPPQVRSAVVIQRFLRRRNKIKNGDDHKKA

Secondary structure (DSSP, 8-state):
-HHHHHHHHHHHHHHHHHHHHHHHHHTTS-SSSHHHHHHHHHHHHHHHHHHHHHTT------HHHHHHHHHHHHHS-HHHHHHHHHHHHHHTTSHHHHHHHTSHHHHHHHHHHHHH---HHHHHHHHHHSPPS----HHHHHHHHTSS-HHHHHHHHHHHHHHTTSHHHHHHHHS-HHHHHHHHHHHSSS-HHHHHHHHHHHHHHHHHHHTTS----HHHHHHHHHHHHHHHTTS---HHHHHHHHHHHHHHHHHHHHHHHHTT--

Solvent-accessible surface area (backbone atoms only — not comparable to full-atom values): 14483 Å² total; per-residue (Å²): 109,80,68,55,60,54,48,52,52,49,49,50,54,48,50,51,50,49,55,52,53,54,46,67,67,53,72,77,74,64,84,84,67,43,68,63,50,50,52,51,49,48,48,50,53,48,50,50,52,49,50,35,60,74,65,70,44,80,70,74,56,50,61,68,53,57,52,51,51,54,57,48,40,78,76,44,55,71,71,50,28,40,53,48,17,50,48,43,30,56,38,42,72,36,73,70,32,27,57,42,48,65,34,68,68,49,40,48,49,52,45,49,54,45,48,75,46,86,52,67,65,38,36,53,32,41,56,63,23,47,69,87,81,75,62,96,40,63,70,54,26,59,53,27,40,70,30,84,46,67,66,48,24,47,46,12,40,57,40,42,50,58,43,35,73,40,48,70,51,31,28,60,37,32,71,34,70,74,46,38,42,45,48,51,66,37,45,79,42,92,46,70,66,42,32,54,36,32,51,50,38,52,51,45,42,52,53,34,36,75,70,68,63,31,74,68,43,70,68,44,51,53,51,55,51,48,54,49,54,66,47,51,83,77,47,94,67,59,70,70,60,49,52,51,54,51,52,49,54,50,50,52,52,53,51,53,51,56,61,53,52,57,69,75,74,112

Radius of gyration: 25.12 Å; Cα contacts (8 Å, |Δi|>4): 247; chains: 1; bounding box: 47×38×96 Å

Mean predicted aligned error: 12.21 Å

pLDDT: mean 74.69, std 14.53, range [41.44, 91.44]

Nearest PDB structures (foldseek):
  7rtc-assembly1_A  TM=3.417E-01  e=5.321E-03  Drosophila melanogaster
  7m6k-assembly1_A  TM=3.241E-01  e=5.564E-03  Drosophila melanogaster
  4k92-assembly2_B  TM=4.237E-01  e=2.428E-02  Homo sapiens
  5iz9-assembly1_A  TM=3.939E-01  e=1.267E-01  Homo sapiens
  3nmz-assembly2_A  TM=3.863E-01  e=2.706E-01  Homo sapiens